Protein AF-A0ABD0Z1N8-F1 (afdb_monomer)

Solvent-accessible surface area (backbone atoms only — not comparable to full-atom values): 10544 Å² total; per-residue (Å²): 118,68,63,53,36,69,74,44,67,44,38,54,52,52,53,38,51,52,53,49,51,52,51,54,48,52,54,48,50,41,50,33,27,75,66,45,52,48,54,56,51,54,49,55,32,59,76,68,66,44,63,63,62,61,48,54,70,55,55,68,54,76,59,77,67,69,64,62,67,44,44,62,58,41,51,52,37,25,72,76,66,34,59,69,54,22,52,54,50,50,52,50,40,55,77,68,38,45,62,39,53,47,45,50,52,49,38,51,52,38,46,54,49,52,43,33,73,78,71,46,78,86,72,89,73,86,77,72,91,65,95,69,93,68,93,72,56,68,69,59,54,44,68,71,35,31,83,54,42,52,54,54,50,52,54,51,51,53,48,48,54,49,35,67,76,52,40,81,90,62,90,51,66,63,62,54,52,39,52,53,61,76,76,64

Sequence (184 aa):
MMSCYTTTIGFYINSMLVVLTVYAFLYGRFYLSLSRVEDAIVQDAGDKGDISVKAVMASQSVVQLGLLMTLPILMETGLERGLINALCNLIIMQVQLAHLFFTFSLGTKVHYYGRTILHGGAKYRATGRGFVVKHEMLAENYIMYSRSHFVKGMELMVMLICYWLYGNATEDAVVYCVMMDQWE

InterPro domains:
  IPR003440 Glycosyl transferase 48 domain [PF02364] (1-163)

Foldseek 3Di:
DVCCLVPHDVVLVVLLVVVVVLVVVLVVLLVCLVVCVLVVVVVVCVVVVPVPVLCVVLVVLQDDDQPVVCVVVLVVCCVVPNNVVSVVVVVVCVVVVVLVVVLLVSLVSNVVVVCCVPPNDDDDDDPDPDPDPDDDDPVVVCVVCVVSPVVVVVVSVVSLVSCVVRPPSDPDVVSSVSNVSVRD

Mean predicted aligned error: 9.77 Å

Structure (mmCIF, N/CA/C/O backbone):
data_AF-A0ABD0Z1N8-F1
#
_entry.id   AF-A0ABD0Z1N8-F1
#
loop_
_atom_site.group_PDB
_atom_site.id
_atom_site.type_symbol
_atom_site.label_atom_id
_atom_site.label_alt_id
_atom_site.label_comp_id
_atom_site.label_asym_id
_atom_site.label_entity_id
_atom_site.label_seq_id
_atom_site.pdbx_PDB_ins_code
_atom_site.Cartn_x
_atom_site.Cartn_y
_atom_site.Cartn_z
_atom_site.occupancy
_atom_site.B_iso_or_equiv
_atom_site.auth_seq_id
_atom_site.auth_comp_id
_atom_site.auth_asym_id
_atom_site.auth_atom_id
_atom_site.pdbx_PDB_model_num
ATOM 1 N N . MET A 1 1 ? 18.847 5.530 24.638 1.00 58.34 1 MET A N 1
ATOM 2 C CA . MET A 1 1 ? 19.082 4.326 23.804 1.00 58.34 1 MET A CA 1
ATOM 3 C C . MET A 1 1 ? 17.870 3.905 22.968 1.00 58.34 1 MET A C 1
ATOM 5 O O . MET A 1 1 ? 18.091 3.458 21.852 1.00 58.34 1 MET A O 1
ATOM 9 N N . MET A 1 2 ? 16.618 4.117 23.409 1.00 68.00 2 MET A N 1
ATOM 10 C CA . MET A 1 2 ? 15.426 3.816 22.585 1.00 68.00 2 MET A CA 1
ATOM 11 C C . MET A 1 2 ? 15.323 4.638 21.287 1.00 68.00 2 MET A C 1
ATOM 13 O O . MET A 1 2 ? 14.821 4.131 20.293 1.00 68.00 2 MET A O 1
ATOM 17 N N . SER A 1 3 ? 15.875 5.859 21.259 1.00 71.56 3 SER A N 1
ATOM 18 C CA . SER A 1 3 ? 15.894 6.712 20.057 1.00 71.56 3 SER A CA 1
ATOM 19 C C . SER A 1 3 ? 16.562 6.040 18.845 1.00 71.56 3 SER A C 1
ATOM 21 O O . SER A 1 3 ? 16.031 6.106 17.737 1.00 71.56 3 SER A O 1
ATOM 23 N N . CYS A 1 4 ? 17.674 5.314 19.034 1.00 73.50 4 CYS A N 1
ATOM 24 C CA . CYS A 1 4 ? 18.329 4.602 17.932 1.00 73.50 4 CYS A CA 1
ATOM 25 C C . CYS A 1 4 ? 17.433 3.490 17.370 1.00 73.50 4 CYS A C 1
ATOM 27 O O . CYS A 1 4 ? 17.391 3.286 16.158 1.00 73.50 4 CYS A O 1
ATOM 29 N N . TYR A 1 5 ? 16.686 2.797 18.232 1.00 78.31 5 TYR A N 1
ATOM 30 C CA . TYR A 1 5 ? 15.741 1.772 17.797 1.00 78.31 5 TYR A CA 1
ATOM 31 C C . TYR A 1 5 ? 14.581 2.386 17.004 1.00 78.31 5 TYR A C 1
ATOM 33 O O . TYR A 1 5 ? 14.287 1.920 15.908 1.00 78.31 5 TYR A O 1
ATOM 41 N N . THR A 1 6 ? 13.984 3.475 17.495 1.00 74.06 6 THR A N 1
ATOM 42 C CA . THR A 1 6 ? 12.817 4.107 16.858 1.00 74.06 6 THR A CA 1
ATOM 43 C C . THR A 1 6 ? 13.142 4.877 15.578 1.00 74.06 6 THR A C 1
ATOM 45 O O . THR A 1 6 ? 12.268 5.014 14.731 1.00 74.06 6 THR A O 1
ATOM 48 N N . THR A 1 7 ? 14.366 5.394 15.415 1.00 76.44 7 THR A N 1
ATOM 49 C CA . THR A 1 7 ? 14.705 6.299 14.293 1.00 76.44 7 THR A CA 1
ATOM 50 C C . THR A 1 7 ? 15.670 5.716 13.262 1.00 76.44 7 THR A C 1
ATOM 52 O O . THR A 1 7 ? 15.805 6.278 12.176 1.00 76.44 7 THR A O 1
ATOM 55 N N . THR A 1 8 ? 16.346 4.600 13.563 1.00 83.44 8 THR A N 1
ATOM 56 C CA . THR A 1 8 ? 17.375 4.032 12.675 1.00 83.44 8 THR A CA 1
ATOM 57 C C . THR A 1 8 ? 17.115 2.552 12.378 1.00 83.44 8 THR A C 1
ATOM 59 O O . THR A 1 8 ? 16.063 2.199 11.858 1.00 83.44 8 THR A O 1
ATOM 62 N N . ILE A 1 9 ? 18.067 1.671 12.683 1.00 83.44 9 ILE A N 1
ATOM 63 C CA . ILE A 1 9 ? 18.108 0.263 12.280 1.00 83.44 9 ILE A CA 1
ATOM 64 C C . ILE A 1 9 ? 16.887 -0.510 12.796 1.00 83.44 9 ILE A C 1
ATOM 66 O O . ILE A 1 9 ? 16.300 -1.288 12.047 1.00 83.44 9 ILE A O 1
ATOM 70 N N . GLY A 1 10 ? 16.477 -0.263 14.045 1.00 84.88 10 GLY A N 1
ATOM 71 C CA . GLY A 1 10 ? 15.338 -0.948 14.662 1.00 84.88 10 GLY A CA 1
ATOM 72 C C . GLY A 1 10 ? 14.037 -0.741 13.889 1.00 84.88 10 GLY A C 1
ATOM 73 O O . GLY A 1 10 ? 13.344 -1.710 13.592 1.00 84.88 10 GLY A O 1
ATOM 74 N N . PHE A 1 11 ? 13.759 0.495 13.474 1.00 84.50 11 PHE A N 1
ATOM 75 C CA . PHE A 1 11 ? 12.590 0.838 12.671 1.00 84.50 11 PHE A CA 1
ATOM 76 C C . PHE A 1 11 ? 12.562 0.087 11.336 1.00 84.50 11 PHE A C 1
ATOM 78 O O . PHE A 1 11 ? 11.527 -0.476 10.978 1.00 84.50 11 PHE A O 1
ATOM 8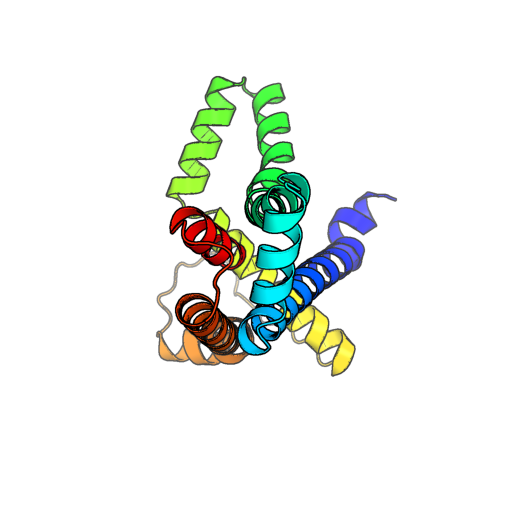5 N N . TYR A 1 12 ? 13.684 0.033 10.609 1.00 87.25 12 TYR A N 1
ATOM 86 C CA . TYR A 1 12 ? 13.742 -0.654 9.313 1.00 87.25 12 TYR A CA 1
ATOM 87 C C . TYR A 1 12 ? 13.598 -2.174 9.448 1.00 87.25 12 TYR A C 1
ATOM 89 O O . TYR A 1 12 ? 12.867 -2.778 8.664 1.00 87.25 12 TYR A O 1
ATOM 97 N N . ILE A 1 13 ? 14.228 -2.785 10.460 1.00 88.25 13 ILE A N 1
ATOM 98 C CA . ILE A 1 13 ? 14.073 -4.220 10.746 1.00 88.25 13 ILE A CA 1
ATOM 99 C C . ILE A 1 13 ? 12.625 -4.529 11.127 1.00 88.25 13 ILE A C 1
ATOM 101 O O . ILE A 1 13 ? 12.026 -5.434 10.552 1.00 88.25 13 ILE A O 1
ATOM 105 N N . ASN A 1 14 ? 12.044 -3.762 12.052 1.00 85.50 14 ASN A N 1
ATOM 106 C CA . ASN A 1 14 ? 10.663 -3.959 12.486 1.00 85.50 14 ASN A CA 1
ATOM 107 C C . ASN A 1 14 ? 9.684 -3.810 11.315 1.00 85.50 14 ASN A C 1
ATOM 109 O O . ASN A 1 14 ? 8.840 -4.671 11.099 1.00 85.50 14 ASN A O 1
ATOM 113 N N . SER A 1 15 ? 9.855 -2.767 10.499 1.00 83.31 15 SER A N 1
ATOM 114 C CA . SER A 1 15 ? 9.040 -2.546 9.299 1.00 83.31 15 SER A CA 1
ATOM 115 C C . SER A 1 15 ? 9.149 -3.710 8.312 1.00 83.31 15 SER A C 1
ATOM 117 O O . SER A 1 15 ? 8.150 -4.140 7.743 1.00 83.31 15 SER A O 1
ATOM 119 N N . MET A 1 16 ? 10.354 -4.256 8.123 1.00 86.12 16 MET A N 1
ATOM 120 C CA . MET A 1 16 ? 10.570 -5.411 7.255 1.00 86.12 16 MET A CA 1
ATOM 121 C C . MET A 1 16 ? 9.902 -6.677 7.802 1.00 86.12 16 MET A C 1
ATOM 123 O O . MET A 1 16 ? 9.261 -7.390 7.034 1.00 86.12 16 MET A O 1
ATOM 127 N N . LEU A 1 17 ? 10.003 -6.942 9.108 1.00 8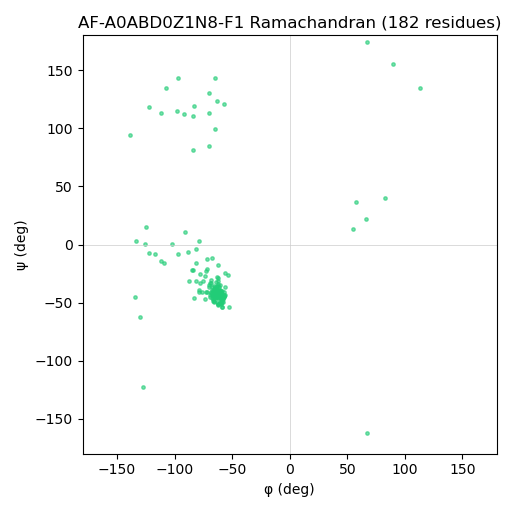5.94 17 LEU A N 1
ATOM 128 C CA . LEU A 1 17 ? 9.339 -8.081 9.753 1.00 85.94 17 LEU A CA 1
ATOM 129 C C . LEU A 1 17 ? 7.817 -7.987 9.655 1.00 85.94 17 LEU A C 1
ATOM 131 O O . LEU A 1 17 ? 7.166 -8.982 9.340 1.00 85.94 17 LEU A O 1
ATOM 135 N N . VAL A 1 18 ? 7.258 -6.796 9.872 1.00 82.56 18 VAL A N 1
ATOM 136 C CA . VAL A 1 18 ? 5.824 -6.540 9.714 1.00 82.56 18 VAL A CA 1
ATOM 137 C C . VAL A 1 18 ? 5.388 -6.859 8.284 1.00 82.56 18 VAL A C 1
ATOM 139 O O . VAL A 1 18 ? 4.521 -7.705 8.091 1.00 82.56 18 VAL A O 1
ATOM 142 N N . VAL A 1 19 ? 6.052 -6.286 7.275 1.00 80.81 19 VAL A N 1
ATOM 143 C CA . VAL A 1 19 ? 5.732 -6.534 5.857 1.00 80.81 19 VAL A CA 1
ATOM 144 C C . VAL A 1 19 ? 5.855 -8.019 5.492 1.00 80.81 19 VAL A C 1
ATOM 146 O O . VAL A 1 19 ? 4.981 -8.555 4.815 1.00 80.81 19 VAL A O 1
ATOM 149 N N . LEU A 1 20 ? 6.901 -8.712 5.956 1.00 84.62 20 LEU A N 1
ATOM 150 C CA . LEU A 1 20 ? 7.067 -10.153 5.725 1.00 84.62 20 LEU A CA 1
ATOM 151 C C . LEU A 1 20 ? 5.959 -10.984 6.380 1.00 84.62 20 LEU A C 1
ATOM 153 O O . LEU A 1 20 ? 5.494 -11.946 5.777 1.00 84.62 20 LEU A O 1
ATOM 157 N N . THR A 1 21 ? 5.524 -10.609 7.583 1.00 82.81 21 THR A N 1
ATOM 158 C CA . THR A 1 21 ? 4.439 -11.298 8.296 1.00 82.81 21 THR A CA 1
ATOM 159 C C . THR A 1 21 ? 3.124 -11.170 7.534 1.00 82.81 21 THR A C 1
ATOM 161 O O . THR A 1 21 ? 2.413 -12.158 7.371 1.00 82.81 21 THR A O 1
ATOM 164 N N . VAL A 1 22 ? 2.831 -9.983 6.996 1.00 78.25 22 VAL A N 1
ATOM 165 C CA . VAL A 1 22 ? 1.636 -9.758 6.171 1.00 78.25 22 VAL A CA 1
ATOM 166 C C . VAL A 1 22 ? 1.709 -10.552 4.868 1.00 78.25 22 VAL A C 1
ATOM 168 O O . VAL A 1 22 ? 0.732 -11.197 4.497 1.00 78.25 22 VAL A O 1
ATOM 171 N N . TYR A 1 23 ? 2.867 -10.569 4.196 1.00 80.00 23 TYR A N 1
ATOM 172 C CA . TYR A 1 23 ? 3.061 -11.403 3.006 1.00 80.00 23 TYR A CA 1
ATOM 173 C C . TYR A 1 23 ? 2.852 -12.887 3.316 1.00 80.00 23 TYR A C 1
ATOM 175 O O . TYR A 1 23 ? 2.089 -13.549 2.620 1.00 80.00 23 TYR A O 1
ATOM 183 N N . ALA A 1 24 ? 3.487 -13.408 4.369 1.00 83.50 24 ALA A N 1
ATOM 184 C CA . ALA A 1 24 ? 3.339 -14.801 4.779 1.00 83.50 24 ALA A CA 1
ATOM 185 C C . ALA A 1 24 ? 1.879 -15.143 5.112 1.00 83.50 24 ALA A C 1
ATOM 187 O O . ALA A 1 24 ? 1.392 -16.205 4.726 1.00 83.50 24 ALA A O 1
ATOM 188 N N . PHE A 1 25 ? 1.169 -14.226 5.772 1.00 78.00 25 PHE A N 1
ATOM 189 C CA . PHE A 1 25 ? -0.251 -14.372 6.068 1.00 78.00 25 PHE A CA 1
ATOM 190 C C . PHE A 1 25 ? -1.101 -14.446 4.794 1.00 78.00 25 PHE A C 1
ATOM 192 O O . PHE A 1 25 ? -1.869 -15.394 4.638 1.00 78.00 25 PHE A O 1
ATOM 199 N N . LEU A 1 26 ? -0.944 -13.503 3.860 1.00 76.62 26 LEU A N 1
ATOM 200 C CA . LEU A 1 26 ? -1.725 -13.484 2.618 1.00 76.62 26 LEU A CA 1
ATOM 201 C C . LEU A 1 26 ? -1.459 -14.705 1.741 1.00 76.62 26 LEU A C 1
ATOM 203 O O . LEU A 1 26 ? -2.400 -15.346 1.280 1.00 76.62 26 LEU A O 1
ATOM 207 N N . TYR A 1 27 ? -0.191 -15.073 1.569 1.00 83.62 27 TYR A N 1
ATOM 208 C CA . TYR A 1 27 ? 0.185 -16.285 0.848 1.00 83.62 27 TYR A CA 1
ATOM 209 C C . TYR A 1 27 ? -0.357 -17.550 1.520 1.00 83.62 27 TYR A C 1
ATOM 211 O O . TYR A 1 27 ? -0.828 -18.459 0.837 1.00 83.62 27 TYR A O 1
ATOM 219 N N . GLY A 1 28 ? -0.338 -17.602 2.855 1.00 81.44 28 GLY A N 1
ATOM 220 C CA . GLY A 1 28 ? -0.943 -18.687 3.622 1.00 81.44 28 GLY A CA 1
ATOM 221 C C . GLY A 1 28 ? -2.453 -18.782 3.401 1.00 81.44 28 GLY A C 1
ATOM 222 O O . GLY A 1 28 ? -2.963 -19.868 3.132 1.00 81.44 28 GLY A O 1
ATOM 223 N N . ARG A 1 29 ? -3.173 -17.653 3.443 1.00 75.31 29 ARG A N 1
ATOM 224 C CA . ARG A 1 29 ? -4.622 -17.593 3.170 1.00 75.31 29 ARG A CA 1
ATOM 225 C C . ARG A 1 29 ? -4.948 -18.014 1.741 1.00 75.31 29 ARG A C 1
ATOM 227 O O . ARG A 1 29 ? -5.830 -18.842 1.540 1.00 75.31 29 ARG A O 1
ATOM 234 N N . PHE A 1 30 ? -4.194 -17.512 0.769 1.00 80.00 30 PHE A N 1
ATOM 235 C CA . PHE A 1 30 ? -4.318 -17.902 -0.632 1.00 80.00 30 PHE A CA 1
ATOM 236 C C . PHE A 1 30 ? -4.124 -19.417 -0.822 1.00 80.00 30 PHE A C 1
ATOM 238 O O . PHE A 1 30 ? -4.921 -20.066 -1.497 1.00 80.00 30 PHE A O 1
ATOM 245 N N . TYR A 1 31 ? -3.120 -20.009 -0.168 1.00 84.75 31 TYR A N 1
ATOM 246 C CA . TYR A 1 31 ? -2.883 -21.454 -0.211 1.00 84.75 31 TYR A CA 1
ATOM 247 C C . TYR A 1 31 ? -4.018 -22.270 0.435 1.00 84.75 31 TYR A C 1
ATOM 249 O O . TYR A 1 31 ? -4.448 -23.286 -0.119 1.00 84.75 31 TYR A O 1
ATOM 257 N N . LEU A 1 32 ? -4.528 -21.838 1.592 1.00 78.81 32 LEU A N 1
ATOM 258 C CA . LEU A 1 32 ? -5.643 -22.507 2.277 1.00 78.81 32 LEU A CA 1
ATOM 259 C C . LEU A 1 32 ? -6.937 -22.475 1.453 1.00 78.81 32 LEU A C 1
ATOM 261 O O . LEU A 1 32 ? -7.633 -23.489 1.387 1.00 78.81 32 LEU A O 1
ATOM 265 N N . SER A 1 33 ? -7.205 -21.351 0.786 1.00 76.19 33 SER A N 1
ATOM 266 C CA . SER A 1 33 ? -8.356 -21.190 -0.106 1.00 76.19 33 SER A CA 1
ATOM 267 C C . SER A 1 33 ? -8.258 -22.117 -1.325 1.00 76.19 33 SER A C 1
ATOM 269 O O . SER A 1 33 ? -9.201 -22.845 -1.627 1.00 76.19 33 SER A O 1
ATOM 271 N N . LEU A 1 34 ? -7.094 -22.199 -1.982 1.00 81.69 34 LEU A N 1
ATOM 272 C CA . LEU A 1 34 ? -6.914 -23.089 -3.138 1.00 81.69 34 LEU A CA 1
ATOM 273 C C . LEU A 1 34 ? -6.942 -24.581 -2.781 1.00 81.69 34 LEU A C 1
ATOM 275 O O . LEU A 1 34 ? -7.386 -25.402 -3.582 1.00 81.69 34 LEU A O 1
ATOM 279 N N . SER A 1 35 ? -6.456 -24.947 -1.596 1.00 82.56 35 SER A N 1
ATOM 280 C CA . SER A 1 35 ? -6.403 -26.345 -1.149 1.00 82.56 35 SER A CA 1
ATOM 281 C C . SER A 1 35 ? -7.729 -26.866 -0.581 1.00 82.56 35 SER A C 1
ATOM 283 O O . SER A 1 35 ? -7.803 -28.048 -0.247 1.00 82.56 35 SER A O 1
ATOM 285 N N . ARG A 1 36 ? -8.769 -26.018 -0.465 1.00 75.19 36 ARG A N 1
ATOM 286 C CA . ARG A 1 36 ? -10.066 -26.320 0.184 1.00 75.19 36 ARG A CA 1
ATOM 287 C C . ARG A 1 36 ? -9.955 -26.817 1.630 1.00 75.19 36 ARG A C 1
ATOM 289 O O . ARG A 1 36 ? -10.926 -27.296 2.210 1.00 75.19 36 ARG A O 1
ATOM 296 N N . VAL A 1 37 ? -8.780 -26.681 2.242 1.00 74.31 37 VAL A N 1
ATOM 297 C CA . VAL A 1 37 ? -8.578 -26.965 3.668 1.00 74.31 37 VAL A CA 1
ATOM 298 C C . VAL A 1 37 ? -9.411 -25.995 4.503 1.00 74.31 37 VAL A C 1
ATOM 300 O O . VAL A 1 37 ? -9.932 -26.370 5.548 1.00 74.31 37 VAL A O 1
ATOM 303 N N . GLU A 1 38 ? -9.591 -24.770 4.009 1.00 70.50 38 GLU A N 1
ATOM 304 C CA . GLU A 1 38 ? -10.500 -23.787 4.591 1.00 70.50 38 GLU A CA 1
ATOM 305 C C . GLU A 1 38 ? -11.942 -24.312 4.697 1.00 70.50 38 GLU A C 1
ATOM 307 O O . GLU A 1 38 ? -12.546 -24.191 5.759 1.00 70.50 38 GLU A O 1
ATOM 312 N N . ASP A 1 39 ? -12.453 -24.983 3.663 1.00 69.06 39 ASP A N 1
ATOM 313 C CA . ASP A 1 39 ? -13.811 -25.546 3.646 1.00 69.06 39 ASP A CA 1
ATOM 314 C C . ASP A 1 39 ? -13.978 -26.632 4.709 1.00 69.06 39 ASP A C 1
ATOM 316 O O . ASP A 1 39 ? -14.965 -26.650 5.443 1.00 69.06 39 ASP A O 1
ATOM 320 N N . ALA A 1 40 ? -12.979 -27.511 4.829 1.00 70.56 40 ALA A N 1
ATOM 321 C CA . ALA A 1 40 ? -12.973 -28.575 5.825 1.00 70.56 40 ALA A CA 1
ATOM 322 C C . ALA A 1 40 ? -12.921 -28.018 7.259 1.00 70.56 40 ALA A C 1
ATOM 324 O O . ALA A 1 40 ? -13.603 -28.533 8.142 1.00 70.56 40 ALA A O 1
ATOM 325 N N . ILE A 1 41 ? -12.148 -26.949 7.488 1.00 70.75 41 ILE A N 1
ATOM 326 C CA . ILE A 1 41 ? -12.072 -26.270 8.790 1.00 70.75 41 ILE A CA 1
ATOM 327 C C . ILE A 1 41 ? -13.401 -25.586 9.122 1.00 70.75 41 ILE A C 1
ATOM 329 O O . ILE A 1 41 ? -13.869 -25.683 10.253 1.00 70.75 41 ILE A O 1
ATOM 333 N N . VAL A 1 42 ? -14.021 -24.903 8.155 1.00 67.94 42 VAL A N 1
ATOM 334 C CA . VAL A 1 42 ? -15.309 -24.224 8.356 1.00 67.94 42 VAL A CA 1
ATOM 335 C C . VAL A 1 42 ? -16.426 -25.233 8.624 1.00 67.94 42 VAL A C 1
ATOM 337 O O . VAL A 1 42 ? -17.253 -24.991 9.502 1.00 67.94 42 VAL A O 1
ATOM 340 N N . GLN A 1 43 ? -16.434 -26.369 7.923 1.00 69.62 43 GLN A N 1
ATOM 341 C CA . GLN A 1 43 ? -17.411 -27.434 8.137 1.00 69.62 43 GLN A CA 1
ATOM 342 C C . GLN A 1 43 ? -17.250 -28.081 9.521 1.00 69.62 43 GLN A C 1
ATOM 344 O O . GLN A 1 43 ? -18.214 -28.130 10.279 1.00 69.62 43 GLN A O 1
ATOM 349 N N . ASP A 1 44 ? -16.029 -28.478 9.900 1.00 69.94 44 ASP A N 1
ATOM 350 C CA . ASP A 1 44 ? -15.746 -29.067 11.219 1.00 69.94 44 ASP A CA 1
ATOM 351 C C . ASP A 1 44 ? -16.025 -28.080 12.373 1.00 69.94 44 ASP A C 1
ATOM 353 O O . ASP A 1 44 ? -16.539 -28.470 13.422 1.00 69.94 44 ASP A O 1
ATOM 357 N N . ALA A 1 45 ? -15.755 -26.784 12.177 1.00 66.56 45 ALA A N 1
ATOM 358 C CA . ALA A 1 45 ? -16.093 -25.741 13.149 1.00 66.56 45 ALA A CA 1
ATOM 359 C C . ALA A 1 45 ? -17.610 -25.498 13.251 1.00 66.56 45 ALA A C 1
ATOM 361 O O . ALA A 1 45 ? -18.118 -25.249 14.346 1.00 66.56 45 ALA A O 1
ATOM 362 N N . GLY A 1 46 ? -18.336 -25.590 12.131 1.00 63.00 46 GLY A N 1
ATOM 363 C CA . GLY A 1 46 ? -19.798 -25.528 12.093 1.00 63.00 46 GLY A CA 1
ATOM 364 C C . GLY A 1 46 ? -20.445 -26.700 12.829 1.00 63.00 46 GLY A C 1
ATOM 365 O O . GLY A 1 46 ? -21.356 -26.489 13.629 1.00 63.00 46 GLY A O 1
ATOM 366 N N . ASP A 1 47 ? -19.906 -27.905 12.643 1.00 61.41 47 ASP A N 1
ATOM 367 C CA . ASP A 1 47 ? -20.375 -29.129 13.299 1.00 61.41 47 ASP A CA 1
ATOM 368 C C . ASP A 1 47 ? -20.098 -29.126 14.815 1.00 61.41 47 ASP A C 1
ATOM 370 O O . ASP A 1 47 ? -20.876 -29.674 15.598 1.00 61.41 47 ASP A O 1
ATOM 374 N N . LYS A 1 48 ? -19.018 -28.464 15.251 1.00 65.31 48 LYS A N 1
ATOM 375 C CA . LYS A 1 48 ? -18.661 -28.290 16.673 1.00 65.31 48 LYS A CA 1
ATOM 376 C C . LYS A 1 48 ? -19.293 -27.058 17.330 1.00 65.31 48 LYS A C 1
ATOM 378 O O . LYS A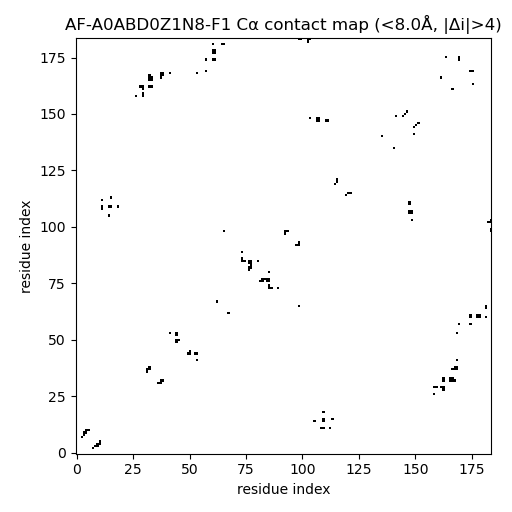 1 48 ? -19.170 -26.895 18.542 1.00 65.31 48 LYS A O 1
ATOM 383 N N . GLY A 1 49 ? -19.977 -26.202 16.565 1.00 59.69 49 GLY A N 1
ATOM 384 C CA . GLY A 1 49 ? -20.562 -24.952 17.063 1.00 59.69 49 GLY A CA 1
ATOM 385 C C . GLY A 1 49 ? -19.524 -23.917 17.519 1.00 59.69 49 GLY A C 1
ATOM 386 O O . GLY A 1 49 ? -19.843 -23.032 18.315 1.00 59.69 49 GLY A O 1
ATOM 387 N N . ASP A 1 50 ? -18.282 -24.014 17.040 1.00 60.41 50 ASP A N 1
ATOM 388 C CA . ASP A 1 50 ? -17.162 -23.197 17.503 1.00 60.41 50 ASP A CA 1
ATOM 389 C C . ASP A 1 50 ? -17.132 -21.839 16.776 1.00 60.41 50 ASP A C 1
ATOM 391 O O . ASP A 1 50 ? -16.393 -21.596 15.818 1.00 60.41 50 ASP A O 1
ATOM 395 N N . ILE A 1 51 ? -17.957 -20.906 17.265 1.00 60.53 51 ILE A N 1
ATOM 396 C CA . ILE A 1 51 ? -18.027 -19.499 16.812 1.00 60.53 51 ILE A CA 1
ATOM 397 C C . ILE A 1 51 ? -16.648 -18.811 16.931 1.00 60.53 51 ILE A C 1
ATOM 399 O O . ILE A 1 51 ? -16.340 -17.859 16.209 1.00 60.53 51 ILE A O 1
ATOM 403 N N . SER A 1 52 ? -15.796 -19.326 17.821 1.00 60.62 52 SER A N 1
ATOM 404 C CA . SER A 1 52 ? -14.441 -18.855 18.105 1.00 60.62 52 SER A CA 1
ATOM 405 C C . SER A 1 52 ? -13.518 -18.911 16.881 1.00 60.62 52 SER A C 1
ATOM 407 O O . SER A 1 52 ? -12.818 -17.939 16.603 1.00 60.62 52 SER A O 1
ATOM 409 N N . VAL A 1 53 ? -13.559 -19.991 16.096 1.00 59.75 53 VAL A N 1
ATOM 410 C CA . VAL A 1 53 ? -12.676 -20.182 14.934 1.00 59.75 53 VAL A CA 1
ATOM 411 C C . VAL A 1 53 ? -13.038 -19.197 13.824 1.00 59.75 53 VAL A C 1
ATOM 413 O O . VAL A 1 53 ? -12.163 -18.502 13.308 1.00 59.75 53 VAL A O 1
ATOM 416 N N . LYS A 1 54 ? -14.335 -19.043 13.526 1.00 58.25 54 LYS A N 1
ATOM 417 C CA . LYS A 1 54 ? -14.823 -18.064 12.540 1.00 58.25 54 LYS A CA 1
ATOM 418 C C . LYS A 1 54 ? -14.500 -16.623 12.963 1.00 58.25 54 LYS A C 1
ATOM 420 O O . LYS A 1 54 ? -14.077 -15.817 12.136 1.00 58.25 54 LYS A O 1
ATOM 425 N N . ALA A 1 55 ? -14.635 -16.310 14.255 1.00 57.25 55 ALA A N 1
ATOM 426 C CA . ALA A 1 55 ? -14.311 -14.993 14.802 1.00 57.25 55 ALA A CA 1
ATOM 427 C C . ALA A 1 55 ? -12.806 -14.678 14.744 1.00 57.25 55 ALA A C 1
ATOM 429 O O . ALA A 1 55 ? -12.429 -13.566 14.376 1.00 57.25 55 ALA A O 1
ATOM 430 N N . VAL A 1 56 ? -11.939 -15.651 15.042 1.00 60.38 56 VAL A N 1
ATOM 431 C CA . VAL A 1 56 ? -10.481 -15.485 14.944 1.00 60.38 56 VAL A CA 1
ATOM 432 C C . VAL A 1 56 ? -10.068 -15.222 13.494 1.00 60.38 56 VAL A C 1
ATOM 434 O O . VAL A 1 56 ? -9.325 -14.271 13.254 1.00 60.38 56 VAL A O 1
ATOM 437 N N . MET A 1 57 ? -10.622 -15.961 12.524 1.00 59.78 57 MET A N 1
ATOM 438 C CA . MET A 1 57 ? -10.326 -15.744 11.099 1.00 59.78 57 MET A CA 1
ATOM 439 C C . MET A 1 57 ? -10.755 -14.357 10.592 1.00 59.78 57 MET A C 1
ATOM 441 O O . MET A 1 57 ? -10.042 -13.756 9.790 1.00 59.78 57 MET A O 1
ATOM 445 N N . ALA A 1 58 ? -11.877 -13.815 11.081 1.00 54.91 58 ALA A N 1
ATOM 446 C CA . ALA A 1 58 ? -12.344 -12.475 10.714 1.00 54.91 58 ALA A CA 1
ATOM 447 C C . ALA A 1 58 ? -11.556 -11.348 11.418 1.00 54.91 58 ALA A C 1
ATOM 449 O O . ALA A 1 58 ? -11.205 -10.341 10.797 1.00 54.91 58 ALA A O 1
ATOM 450 N N . SER A 1 59 ? -11.237 -11.528 12.706 1.00 50.81 59 SER A N 1
ATOM 451 C CA . SER A 1 59 ? -10.634 -10.505 13.577 1.00 50.81 59 SER A CA 1
ATOM 452 C C . SER A 1 59 ? -9.238 -10.042 13.150 1.00 50.81 59 SER A C 1
ATOM 454 O O . SER A 1 59 ? -8.863 -8.896 13.400 1.00 50.81 59 SER A O 1
ATOM 456 N N . GLN A 1 60 ? -8.481 -10.903 12.466 1.00 54.59 60 GLN A N 1
ATOM 457 C CA . GLN A 1 60 ? -7.090 -10.634 12.100 1.00 54.59 60 GLN A CA 1
ATOM 458 C C . GLN A 1 60 ? -6.955 -9.582 10.984 1.00 54.59 60 GLN A C 1
ATOM 460 O O . GLN A 1 60 ? -5.921 -8.927 10.884 1.00 54.59 60 GLN A O 1
ATOM 465 N N . SER A 1 61 ? -8.005 -9.381 10.179 1.00 53.91 61 SER A N 1
ATOM 466 C CA . SER A 1 61 ? -8.013 -8.411 9.074 1.00 53.91 61 SER A CA 1
ATOM 467 C C . SER A 1 61 ? -8.300 -6.972 9.520 1.00 53.91 61 SER A C 1
ATOM 469 O O . SER A 1 61 ? -7.764 -6.034 8.944 1.00 53.91 61 SER A O 1
ATOM 471 N N . VAL A 1 62 ? -9.102 -6.780 10.573 1.00 46.84 62 VAL A N 1
ATOM 472 C CA . VAL A 1 62 ? -9.685 -5.465 10.906 1.00 46.84 62 VAL A CA 1
ATOM 473 C C . VAL A 1 62 ? -8.753 -4.570 11.728 1.00 46.84 62 VAL A C 1
ATOM 475 O O . VAL A 1 62 ? -8.919 -3.352 11.729 1.00 46.84 62 VAL A O 1
ATOM 478 N N . VAL A 1 63 ? -7.765 -5.125 12.439 1.00 46.88 63 VAL A N 1
ATOM 479 C CA . VAL A 1 63 ? -7.180 -4.395 13.579 1.00 46.88 63 VAL A CA 1
ATOM 480 C C . VAL A 1 63 ? -5.756 -3.860 13.385 1.00 46.88 63 VAL A C 1
ATOM 482 O O . VAL A 1 63 ? -5.373 -2.988 14.161 1.00 46.88 63 VAL A O 1
ATOM 485 N N . GLN A 1 64 ? -4.937 -4.280 12.408 1.00 52.53 64 GLN A N 1
ATOM 486 C CA . GLN A 1 64 ? -3.500 -4.314 12.743 1.00 52.53 64 GLN A CA 1
ATOM 487 C C . GLN A 1 64 ? -2.407 -3.605 11.944 1.00 52.53 64 GLN A C 1
ATOM 489 O O . GLN A 1 64 ? -1.255 -3.824 12.307 1.00 52.53 64 GLN A O 1
ATOM 494 N N . LEU A 1 65 ? -2.665 -2.654 11.033 1.00 54.94 65 LEU A N 1
ATOM 495 C CA . LEU A 1 65 ? -1.550 -1.828 10.505 1.00 54.94 65 LEU A CA 1
ATOM 496 C C . LEU A 1 65 ? -1.794 -0.315 10.434 1.00 54.94 65 LEU A C 1
ATOM 498 O O . LEU A 1 65 ? -0.942 0.440 10.900 1.00 5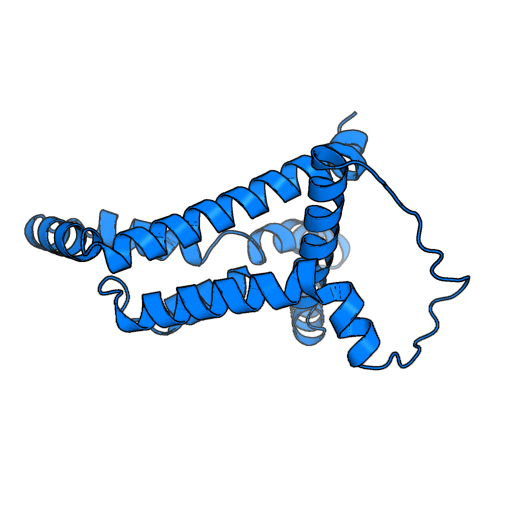4.94 65 LEU A O 1
ATOM 502 N N . GLY A 1 66 ? -2.945 0.153 9.946 1.00 55.28 66 GLY A N 1
ATOM 503 C CA . GLY A 1 66 ? -3.204 1.597 9.802 1.00 55.28 66 GLY A CA 1
ATOM 504 C C . GLY A 1 66 ? -3.698 2.296 11.077 1.00 55.28 66 GLY A C 1
ATOM 505 O O . GLY A 1 66 ? -3.205 3.362 11.458 1.00 55.28 66 GLY A O 1
ATOM 506 N N . LEU A 1 67 ? -4.670 1.696 11.774 1.00 59.47 67 LEU A N 1
ATOM 507 C CA . LEU A 1 67 ? -5.340 2.323 12.925 1.00 59.47 67 LEU A CA 1
ATOM 508 C C . LEU A 1 67 ? -4.464 2.359 14.183 1.00 59.47 67 LEU A C 1
ATOM 510 O O . LEU A 1 67 ? -4.325 3.416 14.800 1.00 59.47 67 LEU A O 1
ATOM 514 N N . LEU A 1 68 ? -3.814 1.244 14.536 1.00 64.88 68 LEU A N 1
ATOM 515 C CA . LEU A 1 68 ? -2.929 1.183 15.709 1.00 64.88 68 LEU A CA 1
ATOM 516 C C . LEU A 1 68 ? -1.731 2.135 15.591 1.00 64.88 68 LEU A C 1
ATOM 518 O O . LEU A 1 68 ? -1.323 2.716 16.591 1.00 64.88 68 LEU A O 1
ATOM 522 N N . MET A 1 69 ? -1.206 2.350 14.380 1.00 67.38 69 MET A N 1
ATOM 523 C CA . MET A 1 69 ? -0.125 3.316 14.133 1.00 67.38 69 MET A CA 1
ATOM 524 C C . MET A 1 69 ? -0.589 4.775 14.232 1.00 67.38 69 MET A C 1
ATOM 526 O O . MET A 1 69 ? 0.226 5.663 14.470 1.00 67.38 69 MET A O 1
ATOM 530 N N . THR A 1 70 ? -1.892 5.033 14.082 1.00 74.44 70 THR A N 1
ATOM 531 C CA . THR A 1 70 ? -2.472 6.380 14.203 1.00 74.44 70 THR A CA 1
ATOM 532 C C . THR A 1 70 ? -2.779 6.736 15.663 1.00 74.44 70 THR A C 1
ATOM 534 O O . THR A 1 70 ? -2.826 7.916 16.013 1.00 74.44 70 THR A O 1
ATOM 537 N N . LEU A 1 71 ? -2.930 5.740 16.548 1.00 79.25 71 LEU A N 1
ATOM 538 C CA . LEU A 1 71 ? -3.229 5.965 17.967 1.00 79.25 71 LEU A CA 1
ATOM 539 C C . LEU A 1 71 ? -2.205 6.850 18.693 1.00 79.25 71 LEU A C 1
ATOM 541 O O . LEU A 1 71 ? -2.649 7.757 19.392 1.00 79.25 71 LEU A O 1
ATOM 545 N N . PRO A 1 72 ? -0.876 6.669 18.541 1.00 81.75 72 PRO A N 1
ATOM 546 C CA . PRO A 1 72 ? 0.095 7.544 19.195 1.00 81.75 72 PRO A CA 1
ATOM 547 C C . PRO A 1 72 ? -0.094 9.017 18.819 1.00 81.75 72 PRO A C 1
ATOM 549 O O . PRO A 1 72 ? -0.115 9.871 19.698 1.00 81.75 72 PRO A O 1
ATOM 552 N N . ILE A 1 73 ? -0.328 9.301 17.534 1.00 83.81 73 ILE A N 1
ATOM 553 C CA . ILE A 1 73 ? -0.554 10.661 17.023 1.00 83.81 73 ILE A CA 1
ATOM 554 C C . ILE A 1 73 ? -1.869 11.232 17.567 1.00 83.81 73 ILE A C 1
ATOM 556 O O . ILE A 1 73 ? -1.934 12.404 17.945 1.00 83.81 73 ILE A O 1
ATOM 560 N N . LEU A 1 74 ? -2.916 10.404 17.640 1.00 86.00 74 LEU A N 1
ATOM 561 C CA . LEU A 1 74 ? -4.202 10.790 18.218 1.00 86.00 74 LEU A CA 1
ATOM 562 C C . LEU A 1 74 ? -4.071 11.104 19.715 1.00 86.00 74 LEU A C 1
ATOM 564 O O . LEU A 1 74 ? -4.645 12.086 20.180 1.00 86.00 74 LEU A O 1
ATOM 568 N N . MET A 1 75 ? -3.310 10.301 20.463 1.00 88.69 75 MET A N 1
ATOM 569 C CA . MET A 1 75 ? -3.064 10.512 21.891 1.00 88.69 75 MET A CA 1
ATOM 570 C C . MET A 1 75 ? -2.235 11.771 22.144 1.00 88.69 75 MET A C 1
ATOM 572 O O . MET A 1 75 ? -2.612 12.576 22.991 1.00 88.69 75 MET A O 1
ATOM 576 N N . GLU A 1 76 ? -1.151 11.969 21.392 1.00 89.06 76 GLU A N 1
ATOM 577 C CA . GLU A 1 76 ? -0.298 13.161 21.470 1.00 89.06 76 GLU A CA 1
ATOM 578 C C . GLU A 1 76 ? -1.110 14.427 21.178 1.00 89.06 76 GLU A C 1
ATOM 580 O O . GLU A 1 76 ? -1.206 15.325 22.013 1.00 89.06 76 GLU A O 1
ATOM 585 N N . THR A 1 77 ? -1.813 14.453 20.044 1.00 87.81 77 THR A N 1
ATOM 586 C CA . THR A 1 77 ? -2.638 15.604 19.651 1.00 87.81 77 THR A CA 1
ATOM 587 C C . THR A 1 77 ? -3.813 15.815 20.608 1.00 87.81 77 THR A C 1
ATOM 589 O O . THR A 1 77 ? -4.190 16.953 20.890 1.00 87.81 77 THR A O 1
ATOM 592 N N . GLY A 1 78 ? -4.399 14.731 21.124 1.00 92.25 78 GLY A N 1
ATOM 593 C CA . GLY A 1 78 ? -5.493 14.777 22.090 1.00 92.25 78 GLY A CA 1
ATOM 594 C C . GLY A 1 78 ? -5.064 15.384 23.420 1.00 92.25 78 GLY A C 1
ATOM 595 O O . GLY A 1 78 ? -5.816 16.174 23.992 1.00 92.25 78 GLY A O 1
ATOM 596 N N . LEU A 1 79 ? -3.850 15.067 23.874 1.00 93.44 79 LEU A N 1
ATOM 597 C CA . LEU A 1 79 ? -3.270 15.618 25.094 1.00 93.44 79 LEU A CA 1
ATOM 598 C C . LEU A 1 79 ? -2.851 17.084 24.918 1.00 93.44 79 LEU A C 1
ATOM 600 O O . LEU A 1 79 ? -3.089 17.894 25.809 1.00 93.44 79 LEU A O 1
ATOM 604 N N . GLU A 1 80 ? -2.260 17.439 23.775 1.00 94.00 80 GLU A N 1
ATOM 605 C CA . GLU A 1 80 ? -1.747 18.792 23.527 1.00 94.00 80 GLU A CA 1
ATOM 606 C C . GLU A 1 80 ? -2.831 19.810 23.159 1.00 94.00 80 GLU A C 1
ATOM 608 O O . GLU A 1 80 ? -2.762 20.974 23.552 1.00 94.00 80 GLU A O 1
ATOM 613 N N . ARG A 1 81 ? -3.803 19.402 22.337 1.00 90.38 81 ARG A N 1
ATOM 614 C CA . ARG A 1 81 ? -4.738 20.317 21.657 1.00 90.38 81 ARG A CA 1
ATOM 615 C C . ARG A 1 81 ? -6.204 19.976 21.910 1.00 90.38 81 ARG A C 1
ATOM 617 O O . ARG A 1 81 ? -7.076 20.681 21.405 1.00 90.38 81 ARG A O 1
ATOM 624 N N . GLY A 1 82 ? -6.487 18.935 22.694 1.00 92.69 82 GLY A N 1
ATOM 625 C CA . GLY A 1 82 ? -7.834 18.477 23.029 1.00 92.69 82 GLY A CA 1
ATOM 626 C C . GLY A 1 82 ? -8.404 17.447 22.047 1.00 92.69 82 GLY A C 1
ATOM 627 O O . GLY A 1 82 ? -8.042 17.391 20.871 1.00 92.69 82 GLY A O 1
ATOM 628 N N . LEU A 1 83 ? -9.348 16.634 22.536 1.00 90.12 83 LEU A N 1
ATOM 629 C CA . LEU A 1 83 ? -9.877 15.465 21.820 1.00 90.12 83 LEU A CA 1
ATOM 630 C C . LEU A 1 83 ? -10.582 15.815 20.499 1.00 90.12 83 LEU A C 1
ATOM 632 O O . LEU A 1 83 ? -10.385 15.130 19.501 1.00 90.12 83 LEU A O 1
ATOM 636 N N . ILE A 1 84 ? -11.371 16.895 20.470 1.00 92.38 84 ILE A N 1
ATOM 637 C CA . ILE A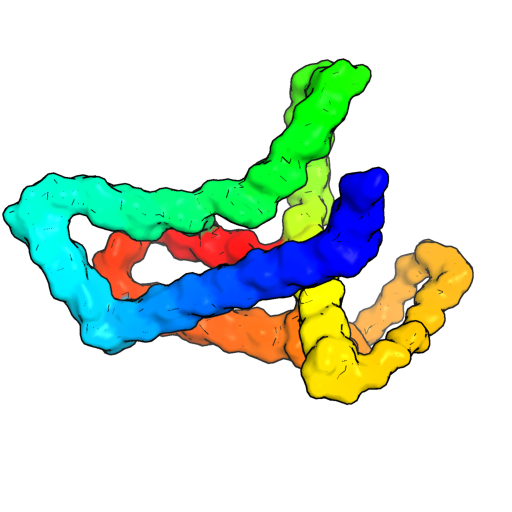 1 84 ? -12.094 17.320 19.257 1.00 92.38 84 ILE A CA 1
ATOM 638 C C . ILE A 1 84 ? -11.103 17.697 18.152 1.00 92.38 84 ILE A C 1
ATOM 640 O O . ILE A 1 84 ? -11.245 17.255 17.016 1.00 92.38 84 ILE A O 1
ATOM 644 N N . ASN A 1 85 ? -10.060 18.455 18.494 1.00 90.06 85 ASN A N 1
ATOM 645 C CA . ASN A 1 85 ? -9.030 18.848 17.536 1.00 90.06 85 ASN A CA 1
ATOM 646 C C . ASN A 1 85 ? -8.240 17.636 17.028 1.00 90.06 85 ASN A C 1
ATOM 648 O O . ASN A 1 85 ? -7.907 17.576 15.847 1.00 90.06 85 ASN A O 1
ATOM 652 N N . ALA A 1 86 ? -7.989 16.648 17.889 1.00 90.88 86 ALA A N 1
ATOM 653 C CA . ALA A 1 86 ? -7.352 15.398 17.493 1.00 90.88 86 ALA A CA 1
ATOM 654 C C . ALA A 1 86 ? -8.214 14.591 16.504 1.00 90.88 86 ALA A C 1
ATOM 656 O O . ALA A 1 86 ? -7.696 14.115 15.495 1.00 90.88 86 ALA A O 1
ATOM 657 N N . LEU A 1 87 ? -9.531 14.503 16.733 1.00 89.75 87 LEU A N 1
ATOM 658 C CA . LEU A 1 87 ? -10.466 13.844 15.812 1.00 89.75 87 LEU A CA 1
ATOM 659 C C . LEU A 1 87 ? -10.588 14.586 14.474 1.00 89.75 87 LEU A C 1
ATOM 661 O O . LEU A 1 87 ? -10.541 13.953 13.421 1.00 89.75 87 LEU A O 1
ATOM 665 N N . CYS A 1 88 ? -10.679 15.918 14.492 1.00 91.62 88 CYS A N 1
ATOM 666 C CA . CYS A 1 88 ? -10.680 16.725 13.269 1.00 91.62 88 CYS A CA 1
ATOM 667 C C . CYS A 1 88 ? -9.392 16.523 12.459 1.00 91.62 88 CYS A C 1
ATOM 669 O O . CYS A 1 88 ? -9.456 16.322 11.247 1.00 91.62 88 CYS A O 1
ATOM 671 N N . ASN A 1 89 ? -8.229 16.517 13.119 1.00 88.75 89 ASN A N 1
ATOM 672 C CA . ASN A 1 89 ? -6.952 16.252 12.458 1.00 88.75 89 ASN A CA 1
ATOM 673 C C . ASN A 1 89 ? -6.895 14.841 11.868 1.00 88.75 89 ASN A C 1
ATOM 675 O O . ASN A 1 89 ? -6.431 14.691 10.743 1.00 88.75 89 ASN A O 1
ATOM 679 N N . LEU A 1 90 ? -7.416 13.829 12.569 1.00 86.75 90 LEU A N 1
ATOM 680 C CA . LEU A 1 90 ? -7.496 12.469 12.037 1.00 86.75 90 LEU A CA 1
ATOM 681 C C . LEU A 1 90 ? -8.305 12.442 10.734 1.00 86.75 90 LEU A C 1
ATOM 683 O O . LEU A 1 90 ? -7.830 11.891 9.747 1.00 86.75 90 LEU A O 1
ATOM 687 N N . ILE A 1 91 ? -9.475 13.085 10.693 1.00 88.88 91 ILE A N 1
ATOM 688 C CA . ILE A 1 91 ? -10.304 13.157 9.477 1.00 88.88 91 ILE A CA 1
ATOM 689 C C . ILE A 1 91 ? -9.553 13.861 8.339 1.00 88.88 91 ILE A C 1
ATOM 691 O O . ILE A 1 91 ? -9.551 13.374 7.210 1.00 88.88 91 ILE A O 1
ATOM 695 N N . ILE A 1 92 ? -8.874 14.976 8.625 1.00 90.50 92 ILE A N 1
ATOM 696 C CA . ILE A 1 92 ? -8.081 15.702 7.622 1.00 90.50 92 ILE A CA 1
ATOM 697 C C . ILE A 1 92 ? -6.958 14.814 7.068 1.00 90.50 92 ILE A C 1
ATOM 699 O O . ILE A 1 92 ? -6.761 14.782 5.855 1.00 90.50 92 ILE A O 1
ATOM 703 N N . MET A 1 93 ? -6.263 14.060 7.924 1.00 87.19 93 MET A N 1
ATOM 704 C CA . MET A 1 93 ? -5.223 13.117 7.497 1.00 87.19 93 MET A CA 1
ATOM 705 C C . MET A 1 93 ? -5.789 12.035 6.566 1.00 87.19 93 MET A C 1
ATOM 707 O O . MET A 1 93 ? -5.149 11.714 5.565 1.00 87.19 93 MET A O 1
ATOM 711 N N . GLN A 1 94 ? -7.002 11.531 6.826 1.00 85.56 94 GLN A N 1
ATOM 712 C CA . GLN A 1 94 ? -7.661 10.574 5.925 1.00 85.56 94 GLN A CA 1
ATOM 713 C C . GLN A 1 94 ? -8.001 11.190 4.567 1.00 85.56 94 GLN A C 1
ATOM 715 O O . GLN A 1 94 ? -7.705 10.603 3.531 1.00 85.56 94 GLN A O 1
ATOM 720 N N . VAL A 1 95 ? -8.569 12.400 4.550 1.00 89.50 95 VAL A N 1
ATOM 721 C CA . VAL A 1 95 ? -8.906 13.111 3.301 1.00 89.50 95 VAL A CA 1
ATOM 722 C C . VAL A 1 95 ? -7.654 13.420 2.471 1.00 89.50 95 VAL A C 1
ATOM 724 O O . VAL A 1 95 ? -7.704 13.420 1.245 1.00 89.50 95 VAL A O 1
ATOM 727 N N . GLN A 1 96 ? -6.516 13.642 3.128 1.00 88.75 96 GLN A N 1
ATOM 728 C CA . GLN A 1 96 ? -5.212 13.826 2.484 1.00 88.75 96 GLN A CA 1
ATOM 729 C C . GLN A 1 96 ? -4.557 12.513 2.033 1.00 88.75 96 GLN A C 1
ATOM 731 O O . GLN A 1 96 ? -3.432 12.549 1.533 1.00 88.75 96 GLN A O 1
ATOM 736 N N . LEU A 1 97 ? -5.236 11.372 2.201 1.00 85.19 97 LEU A N 1
ATOM 737 C CA . LEU A 1 97 ? -4.728 10.044 1.862 1.00 85.19 97 LEU A CA 1
ATOM 738 C C . LEU A 1 97 ? -3.410 9.733 2.591 1.00 85.19 97 LEU A C 1
ATOM 740 O O . LEU A 1 97 ? -2.504 9.110 2.036 1.00 85.19 97 LEU A O 1
ATOM 744 N N . ALA A 1 98 ? -3.285 10.189 3.844 1.00 82.19 98 ALA A N 1
ATOM 745 C CA . ALA A 1 98 ? -2.074 10.001 4.637 1.00 82.19 98 ALA A CA 1
ATOM 746 C C . ALA A 1 98 ? -1.748 8.516 4.842 1.00 82.19 98 ALA A C 1
ATOM 748 O O . ALA A 1 98 ? -0.572 8.156 4.840 1.00 82.19 98 ALA A O 1
ATOM 749 N N . HIS A 1 99 ? -2.773 7.667 4.965 1.00 77.38 99 HIS A N 1
ATOM 750 C CA . HIS A 1 99 ? -2.633 6.213 5.056 1.00 77.38 99 HIS A CA 1
ATOM 751 C C . HIS A 1 99 ? -1.995 5.644 3.791 1.00 77.38 99 HIS A C 1
ATOM 753 O O . HIS A 1 99 ? -0.927 5.046 3.893 1.00 77.38 99 HIS A O 1
ATOM 759 N N . LEU A 1 100 ? -2.531 5.988 2.615 1.00 79.50 100 LEU A N 1
ATOM 760 C CA . LEU A 1 100 ? -1.965 5.570 1.328 1.00 79.50 100 LEU A CA 1
ATOM 761 C C . LEU A 1 100 ? -0.513 6.023 1.158 1.00 79.50 100 LEU A C 1
ATOM 763 O O . LEU A 1 100 ? 0.386 5.272 0.776 1.00 79.50 100 LEU A O 1
ATOM 767 N N . PHE A 1 101 ? -0.250 7.291 1.480 1.00 83.31 101 PHE A N 1
ATOM 768 C CA . PHE A 1 101 ? 1.098 7.837 1.406 1.00 83.31 101 PHE A CA 1
ATOM 769 C C . PHE A 1 101 ? 2.056 7.123 2.368 1.00 83.31 101 PHE A C 1
ATOM 771 O O . PHE A 1 101 ? 3.212 6.861 2.018 1.00 83.31 101 PHE A O 1
ATOM 778 N N . PHE A 1 102 ? 1.599 6.809 3.581 1.00 82.81 102 PHE A N 1
ATOM 779 C CA . PHE A 1 102 ? 2.399 6.124 4.585 1.00 82.81 102 PHE A CA 1
ATOM 780 C C . PHE A 1 102 ? 2.719 4.690 4.166 1.00 82.81 102 PHE A C 1
ATOM 782 O O . PHE A 1 102 ? 3.896 4.321 4.200 1.00 82.81 102 PHE A O 1
ATOM 789 N N . THR A 1 103 ? 1.729 3.912 3.725 1.00 79.75 103 THR A N 1
ATOM 790 C CA . THR A 1 103 ? 1.915 2.537 3.243 1.00 79.75 103 THR A CA 1
ATOM 791 C C . THR A 1 103 ? 2.859 2.508 2.044 1.00 79.75 103 THR A C 1
ATOM 793 O O . THR A 1 103 ? 3.855 1.779 2.059 1.00 79.75 103 THR A O 1
ATOM 796 N N . PHE A 1 104 ? 2.651 3.382 1.054 1.00 84.56 104 PHE A N 1
ATOM 797 C CA . PHE A 1 104 ? 3.550 3.522 -0.095 1.00 84.56 104 PHE A CA 1
ATOM 798 C C . PHE A 1 104 ? 4.984 3.889 0.336 1.00 84.56 104 PHE A C 1
ATOM 800 O O . PHE A 1 104 ? 5.975 3.277 -0.077 1.00 84.56 104 PHE A O 1
ATOM 807 N N . SER A 1 105 ? 5.129 4.865 1.237 1.00 85.81 105 SER A N 1
ATOM 808 C CA . SER A 1 105 ? 6.429 5.265 1.788 1.00 85.81 105 SER A CA 1
ATOM 809 C C . SER A 1 105 ? 7.111 4.110 2.529 1.00 85.81 105 SER A C 1
ATOM 811 O O . SER A 1 105 ? 8.305 3.862 2.338 1.00 85.81 105 SER A O 1
ATOM 813 N N . LEU A 1 106 ? 6.365 3.349 3.328 1.00 85.38 106 LEU A N 1
ATOM 814 C CA . LEU A 1 106 ? 6.859 2.168 4.027 1.00 85.38 106 LEU A CA 1
ATOM 815 C C . LEU A 1 106 ? 7.306 1.081 3.038 1.00 85.38 106 LEU A C 1
ATOM 817 O O . LEU A 1 106 ? 8.397 0.527 3.190 1.00 85.38 106 LEU A O 1
ATOM 821 N N . GLY A 1 107 ? 6.527 0.845 1.980 1.00 86.25 107 GLY A N 1
ATOM 822 C CA . GLY A 1 107 ? 6.832 -0.095 0.903 1.00 86.25 107 GLY A CA 1
ATOM 823 C C . GLY A 1 107 ? 8.152 0.222 0.199 1.00 86.25 107 GLY A C 1
ATOM 824 O O . GLY A 1 107 ? 8.996 -0.668 0.030 1.00 86.25 107 GLY A O 1
ATOM 825 N N . THR A 1 108 ? 8.400 1.497 -0.136 1.00 87.75 108 THR A N 1
ATOM 826 C CA . THR A 1 108 ? 9.697 1.920 -0.700 1.00 87.75 108 THR A CA 1
ATOM 827 C C . THR A 1 108 ? 10.855 1.627 0.258 1.00 87.75 108 THR A C 1
ATOM 829 O O . THR A 1 108 ? 11.848 1.015 -0.153 1.00 87.75 108 THR A O 1
ATOM 832 N N . LYS A 1 109 ? 10.724 2.007 1.537 1.00 87.81 109 LYS A N 1
ATOM 833 C CA . LYS A 1 109 ? 11.761 1.818 2.561 1.00 87.81 109 LYS A CA 1
ATOM 834 C C . LYS A 1 109 ? 12.099 0.344 2.728 1.00 87.81 109 LYS A C 1
ATOM 836 O O . LYS A 1 109 ? 13.268 -0.017 2.634 1.00 87.81 109 LYS A O 1
ATOM 841 N N . VAL A 1 110 ? 11.093 -0.509 2.910 1.00 89.12 110 VAL A N 1
ATOM 842 C CA . VAL A 1 110 ? 11.292 -1.949 3.115 1.00 89.12 110 VAL A CA 1
ATOM 843 C C . VAL A 1 110 ? 11.875 -2.615 1.869 1.00 89.12 110 VAL A C 1
ATOM 845 O O . VAL A 1 110 ? 12.808 -3.409 1.989 1.00 89.12 110 VAL A O 1
ATOM 848 N N . HIS A 1 111 ? 11.405 -2.265 0.665 1.00 89.31 111 HIS A N 1
ATOM 849 C CA . HIS A 1 111 ? 11.940 -2.829 -0.578 1.00 89.31 111 HIS A CA 1
ATOM 850 C C . HIS A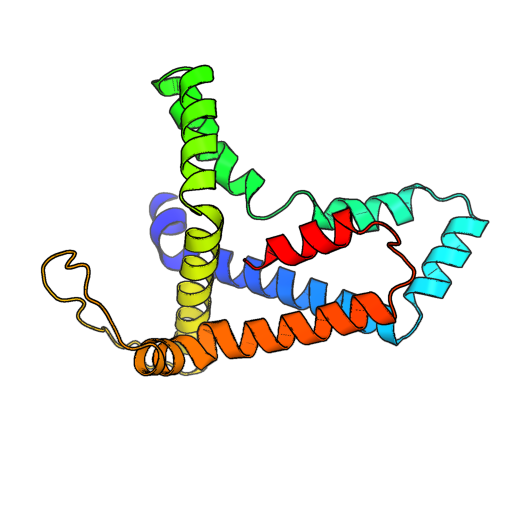 1 111 ? 13.439 -2.544 -0.745 1.00 89.31 111 HIS A C 1
ATOM 852 O O . HIS A 1 111 ? 14.225 -3.461 -0.996 1.00 89.31 111 HIS A O 1
ATOM 858 N N . TYR A 1 112 ? 13.851 -1.282 -0.600 1.00 88.69 112 TYR A N 1
ATOM 859 C CA . TYR A 1 112 ? 15.252 -0.903 -0.785 1.00 88.69 112 TYR A CA 1
ATOM 860 C C . TYR A 1 112 ? 16.137 -1.317 0.392 1.00 88.69 112 TYR A C 1
ATOM 862 O O . TYR A 1 112 ? 17.295 -1.679 0.172 1.00 88.69 112 TYR A O 1
ATOM 870 N N . TYR A 1 113 ? 15.602 -1.347 1.614 1.00 90.00 113 TYR A N 1
ATOM 871 C CA . TYR A 1 113 ? 16.299 -1.894 2.775 1.00 90.00 113 TYR A CA 1
ATOM 872 C C . TYR A 1 113 ? 16.603 -3.387 2.589 1.00 90.00 113 TYR A C 1
ATOM 874 O O . TYR A 1 113 ? 17.766 -3.785 2.635 1.00 90.00 113 TYR A O 1
ATOM 882 N N . GLY A 1 114 ? 15.595 -4.198 2.249 1.00 89.50 114 GLY A N 1
ATOM 883 C CA . GLY A 1 114 ? 15.776 -5.629 1.986 1.00 89.50 114 GLY A CA 1
ATOM 884 C C . GLY A 1 114 ? 16.719 -5.900 0.812 1.00 89.50 114 GLY A C 1
ATOM 885 O O . GLY A 1 114 ? 17.591 -6.764 0.896 1.00 89.50 114 GLY A O 1
ATOM 886 N N . ARG A 1 115 ? 16.627 -5.108 -0.267 1.00 89.62 115 ARG A N 1
ATOM 887 C CA . ARG A 1 115 ? 17.568 -5.201 -1.392 1.00 89.62 115 ARG A CA 1
ATOM 888 C C . ARG A 1 115 ? 19.005 -4.910 -0.963 1.00 89.62 115 ARG A C 1
ATOM 890 O O . ARG A 1 115 ? 19.906 -5.617 -1.402 1.00 89.62 115 ARG A O 1
ATOM 897 N N . THR A 1 116 ? 19.206 -3.911 -0.107 1.00 90.81 116 THR A N 1
ATOM 898 C CA . THR A 1 116 ? 20.533 -3.556 0.413 1.00 90.81 116 THR A CA 1
ATOM 899 C C . THR A 1 116 ? 21.104 -4.674 1.284 1.00 90.81 116 THR A C 1
ATOM 901 O O . THR A 1 116 ? 22.289 -4.961 1.176 1.00 90.81 116 THR A O 1
ATOM 904 N N . ILE A 1 117 ? 20.280 -5.349 2.090 1.00 90.62 117 ILE A N 1
ATOM 905 C CA . ILE A 1 117 ? 20.720 -6.505 2.888 1.00 90.62 117 ILE A CA 1
ATOM 906 C C . ILE A 1 117 ? 21.119 -7.680 1.989 1.00 90.62 117 ILE A C 1
ATOM 908 O O . ILE A 1 117 ? 22.177 -8.268 2.185 1.00 90.62 117 ILE A O 1
ATOM 912 N N . LEU A 1 118 ? 20.279 -8.028 1.010 1.00 90.81 118 LEU A N 1
ATOM 913 C CA . LEU A 1 118 ? 20.463 -9.238 0.201 1.00 90.81 118 LEU A CA 1
ATOM 914 C C . LEU A 1 118 ? 21.524 -9.087 -0.895 1.00 90.81 118 LEU A C 1
ATOM 916 O O . LEU A 1 118 ? 22.254 -10.028 -1.182 1.00 90.81 118 LEU A O 1
ATOM 920 N N . HIS A 1 119 ? 21.579 -7.922 -1.538 1.00 90.31 119 HIS A N 1
ATOM 921 C CA . HIS A 1 119 ? 22.392 -7.696 -2.736 1.00 90.31 119 HIS A CA 1
ATOM 922 C C . HIS A 1 119 ? 23.399 -6.548 -2.575 1.00 90.31 119 HIS A C 1
ATOM 924 O O . HIS A 1 119 ? 24.210 -6.323 -3.471 1.00 90.31 119 HIS A O 1
ATOM 930 N N . GLY A 1 120 ? 23.354 -5.791 -1.473 1.00 89.62 120 GLY A N 1
ATOM 931 C CA . GLY A 1 120 ? 24.152 -4.575 -1.316 1.00 89.62 120 GLY A CA 1
ATOM 932 C C . GLY A 1 120 ? 23.738 -3.446 -2.271 1.00 89.62 120 GLY A C 1
ATOM 933 O O . GLY A 1 120 ? 22.646 -3.439 -2.843 1.00 89.62 120 GLY A O 1
ATOM 934 N N . GLY A 1 121 ? 24.629 -2.464 -2.444 1.00 80.44 121 GLY A N 1
ATOM 935 C CA . GLY A 1 121 ? 24.479 -1.416 -3.463 1.00 80.44 121 GLY A CA 1
ATOM 936 C C . GLY A 1 121 ? 23.585 -0.237 -3.069 1.00 80.44 121 GLY A C 1
ATOM 937 O O . GLY A 1 121 ? 22.822 0.258 -3.902 1.00 80.44 121 GLY A O 1
ATOM 938 N N . ALA A 1 122 ? 23.678 0.232 -1.821 1.00 78.56 122 ALA A N 1
ATOM 939 C CA . ALA A 1 122 ? 23.006 1.458 -1.397 1.00 78.56 122 ALA A CA 1
ATOM 940 C C . ALA A 1 122 ? 23.449 2.640 -2.278 1.00 78.56 122 ALA A C 1
ATOM 942 O O . ALA A 1 122 ? 24.633 2.970 -2.354 1.00 78.56 122 ALA A O 1
ATOM 943 N N . LYS A 1 123 ? 22.489 3.280 -2.953 1.00 78.19 123 LYS A N 1
ATOM 944 C CA . LYS A 1 123 ? 22.737 4.427 -3.829 1.00 78.19 123 LYS A CA 1
ATOM 945 C C . LYS A 1 123 ? 21.923 5.616 -3.347 1.00 78.19 123 LYS A C 1
ATOM 947 O O . LYS A 1 123 ? 20.696 5.573 -3.354 1.00 78.19 123 LYS A O 1
ATOM 952 N N . TYR A 1 124 ? 22.609 6.690 -2.966 1.00 79.00 124 TYR A N 1
ATOM 953 C CA . TYR A 1 124 ? 21.955 7.969 -2.730 1.00 79.00 124 TYR A CA 1
ATOM 954 C C . TYR A 1 124 ? 21.480 8.550 -4.065 1.00 79.00 124 TYR A C 1
ATOM 956 O O . TYR A 1 124 ? 22.242 8.614 -5.034 1.00 79.00 124 TYR A O 1
ATOM 964 N N . ARG A 1 125 ? 20.215 8.970 -4.120 1.00 74.12 125 ARG A N 1
ATOM 965 C CA . ARG A 1 125 ? 19.657 9.703 -5.256 1.00 74.12 125 ARG A CA 1
ATOM 966 C C . ARG A 1 125 ? 19.369 11.121 -4.787 1.00 74.12 125 ARG A C 1
ATOM 968 O O . ARG A 1 125 ? 18.525 11.319 -3.921 1.00 74.12 125 ARG A O 1
ATOM 975 N N . ALA A 1 126 ? 20.102 12.085 -5.335 1.00 73.75 126 ALA A N 1
ATOM 976 C CA . ALA A 1 126 ? 19.928 13.485 -4.979 1.00 73.75 126 ALA A CA 1
ATOM 977 C C . ALA A 1 126 ? 18.520 13.950 -5.378 1.00 73.75 126 ALA A C 1
ATOM 979 O O . ALA A 1 126 ? 18.137 13.847 -6.541 1.00 73.75 126 ALA A O 1
ATOM 980 N N . THR A 1 127 ? 17.763 14.468 -4.414 1.00 66.50 127 THR A N 1
ATOM 981 C CA . THR A 1 127 ? 16.407 15.009 -4.615 1.00 66.50 127 THR A CA 1
ATOM 982 C C . THR A 1 127 ? 16.407 16.510 -4.923 1.00 66.50 127 THR A C 1
ATOM 984 O O . THR A 1 127 ? 15.358 17.139 -4.920 1.00 66.50 127 THR A O 1
ATOM 987 N N . GLY A 1 128 ? 17.579 17.099 -5.189 1.00 67.88 128 GLY A N 1
ATOM 988 C CA . GLY A 1 128 ? 17.735 18.548 -5.321 1.00 67.88 128 GLY A CA 1
ATOM 989 C C . GLY A 1 128 ? 17.499 19.295 -4.001 1.00 67.88 128 GLY A C 1
ATOM 990 O O . GLY A 1 128 ? 17.142 18.710 -2.978 1.00 67.88 128 GLY A O 1
ATOM 991 N N . ARG A 1 129 ? 17.744 20.609 -4.007 1.00 72.38 129 ARG A N 1
ATOM 992 C CA . ARG A 1 129 ? 17.445 21.499 -2.877 1.00 72.38 129 ARG A CA 1
ATOM 993 C C . ARG A 1 129 ? 16.105 22.184 -3.145 1.00 72.38 129 ARG A C 1
ATOM 995 O O . ARG A 1 129 ? 16.013 22.980 -4.072 1.00 72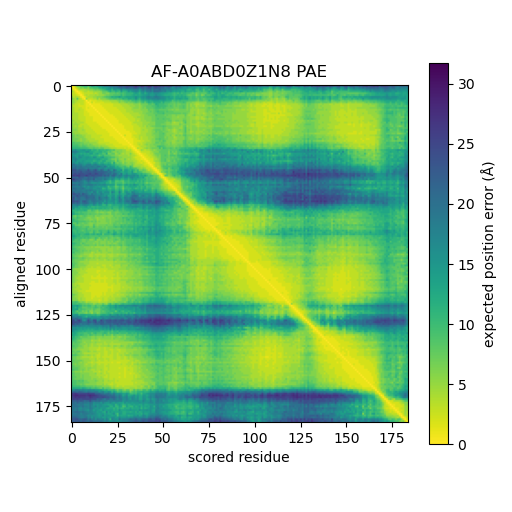.38 129 ARG A O 1
ATOM 1002 N N . GLY A 1 130 ? 15.107 21.889 -2.313 1.00 63.03 130 GLY A N 1
ATOM 1003 C CA . GLY A 1 130 ? 13.753 22.447 -2.386 1.00 63.03 130 GLY A CA 1
ATOM 1004 C C . GLY A 1 130 ? 12.706 21.396 -2.757 1.00 63.03 130 GLY A C 1
ATOM 1005 O O . GLY A 1 130 ? 12.915 20.602 -3.669 1.00 63.03 130 GLY A O 1
ATOM 1006 N N . PHE A 1 131 ? 11.573 21.396 -2.049 1.00 58.03 131 PHE A N 1
ATOM 1007 C CA . PHE A 1 131 ? 10.369 20.676 -2.464 1.00 58.03 131 PHE A CA 1
ATOM 1008 C C . PHE A 1 131 ? 9.785 21.391 -3.683 1.00 58.03 131 PHE A C 1
ATOM 1010 O O . PHE A 1 131 ? 8.936 22.270 -3.558 1.00 58.03 131 PHE A O 1
ATOM 1017 N N . VAL A 1 132 ? 10.293 21.063 -4.866 1.00 63.31 132 VAL A N 1
ATOM 1018 C CA . VAL A 1 132 ? 9.691 21.516 -6.116 1.00 63.31 132 VAL A CA 1
ATOM 1019 C C . VAL A 1 132 ? 8.704 20.441 -6.536 1.00 63.31 132 VAL A C 1
ATOM 1021 O O . VAL A 1 132 ? 9.102 19.326 -6.869 1.00 63.31 132 VAL A O 1
ATOM 1024 N N . VAL A 1 133 ? 7.412 20.767 -6.497 1.00 70.06 133 VAL A N 1
ATOM 1025 C CA . VAL A 1 133 ? 6.380 19.934 -7.118 1.00 70.06 133 VAL A CA 1
ATOM 1026 C C . VAL A 1 133 ? 6.650 19.963 -8.617 1.00 70.06 133 VAL A C 1
ATOM 1028 O O . VAL A 1 133 ? 6.364 20.947 -9.296 1.00 70.06 133 VAL A O 1
ATOM 1031 N N . LYS A 1 134 ? 7.291 18.909 -9.116 1.00 77.06 134 LYS A N 1
ATOM 1032 C CA . LYS A 1 134 ? 7.595 18.738 -10.531 1.00 77.06 134 LYS A CA 1
ATOM 1033 C C . LYS A 1 134 ? 6.686 17.655 -11.091 1.00 77.06 134 LYS A C 1
ATOM 1035 O O . LYS A 1 134 ? 6.524 16.596 -10.489 1.00 77.06 134 LYS A O 1
ATOM 1040 N N . HIS A 1 135 ? 6.114 17.921 -12.258 1.00 79.50 135 HIS A N 1
ATOM 1041 C CA . HIS A 1 135 ? 5.471 16.876 -13.037 1.00 79.50 135 HIS A CA 1
ATOM 1042 C C . HIS A 1 135 ? 6.542 15.934 -13.582 1.00 79.50 135 HIS A C 1
ATOM 1044 O O . HIS A 1 135 ? 7.349 16.332 -14.421 1.00 79.50 135 HIS A O 1
ATOM 1050 N N . GLU A 1 136 ? 6.538 14.695 -13.100 1.00 84.31 136 GLU A N 1
ATOM 1051 C CA . GLU A 1 136 ? 7.296 13.603 -13.705 1.00 84.31 136 GLU A CA 1
ATOM 1052 C C . GLU A 1 136 ? 6.382 12.783 -14.613 1.00 84.31 136 GLU A C 1
ATOM 1054 O O . GLU A 1 136 ? 5.196 12.587 -14.328 1.00 84.31 136 GLU A O 1
ATOM 1059 N N . MET A 1 137 ? 6.933 12.310 -15.729 1.00 90.50 137 MET A N 1
ATOM 1060 C CA . MET A 1 137 ? 6.187 11.470 -16.660 1.00 90.50 137 MET A CA 1
ATOM 1061 C C . MET A 1 137 ? 5.813 10.142 -15.993 1.00 90.50 137 MET A C 1
ATOM 1063 O O . MET A 1 137 ? 6.608 9.548 -15.261 1.00 90.50 137 MET A O 1
ATOM 1067 N N . LEU A 1 138 ? 4.623 9.619 -16.308 1.00 89.56 138 LEU A N 1
ATOM 1068 C CA . LEU A 1 138 ? 4.164 8.330 -15.777 1.00 89.56 138 LEU A CA 1
ATOM 1069 C C . LEU A 1 138 ? 5.153 7.197 -16.083 1.00 89.56 138 LEU A C 1
ATOM 1071 O O . LEU A 1 138 ? 5.363 6.333 -15.240 1.00 89.56 138 LEU A O 1
ATOM 1075 N N . ALA A 1 139 ? 5.793 7.223 -17.255 1.00 92.44 139 ALA A N 1
ATOM 1076 C CA . ALA A 1 139 ? 6.799 6.237 -17.640 1.00 92.44 139 ALA A CA 1
ATOM 1077 C C . ALA A 1 139 ? 8.002 6.217 -16.678 1.00 92.44 139 ALA A C 1
ATOM 1079 O O . ALA A 1 139 ? 8.471 5.143 -16.304 1.00 92.44 139 ALA A O 1
ATOM 1080 N N . GLU A 1 140 ? 8.470 7.382 -16.223 1.00 89.38 140 GLU A N 1
ATOM 1081 C CA . GLU A 1 140 ? 9.587 7.473 -15.276 1.00 89.38 140 GLU A CA 1
ATOM 1082 C C . GLU A 1 140 ? 9.189 6.956 -13.893 1.00 89.38 140 GLU A C 1
ATOM 1084 O O . GLU A 1 140 ? 9.920 6.166 -13.288 1.00 89.38 140 GLU A O 1
ATOM 1089 N N . ASN A 1 141 ? 7.993 7.329 -13.429 1.00 88.75 141 ASN A N 1
ATOM 1090 C CA . ASN A 1 141 ? 7.431 6.810 -12.184 1.00 88.75 141 ASN A CA 1
ATOM 1091 C C . ASN A 1 141 ? 7.234 5.293 -12.249 1.00 88.75 141 ASN A C 1
ATOM 1093 O O . ASN A 1 141 ? 7.604 4.582 -11.315 1.00 88.75 141 ASN A O 1
ATOM 1097 N N . TYR A 1 142 ? 6.715 4.780 -13.364 1.00 90.00 142 TYR A N 1
ATOM 1098 C CA . TYR A 1 142 ? 6.522 3.351 -13.568 1.00 90.00 142 TYR A CA 1
ATOM 1099 C C . TYR A 1 142 ? 7.850 2.602 -13.506 1.00 90.00 142 TYR A C 1
ATOM 1101 O O . TYR A 1 142 ? 7.979 1.666 -12.725 1.00 90.00 142 TYR A O 1
ATOM 1109 N N . ILE A 1 143 ? 8.875 3.037 -14.242 1.00 89.62 143 ILE A N 1
ATOM 1110 C CA . ILE A 1 143 ? 10.199 2.396 -14.218 1.00 89.62 143 ILE A CA 1
ATOM 1111 C C . ILE A 1 143 ? 10.795 2.419 -12.804 1.00 89.62 143 ILE A C 1
ATOM 1113 O O . ILE A 1 143 ? 11.353 1.419 -12.347 1.00 89.62 143 ILE A O 1
ATOM 1117 N N . MET A 1 144 ? 10.659 3.542 -12.094 1.00 87.19 144 MET A N 1
ATOM 1118 C CA . MET A 1 144 ? 11.222 3.713 -10.756 1.00 87.19 144 MET A CA 1
ATOM 1119 C C . MET A 1 144 ? 10.533 2.833 -9.704 1.00 87.19 144 MET A C 1
ATOM 1121 O O . MET A 1 144 ? 11.204 2.247 -8.847 1.00 87.19 144 MET A O 1
ATOM 1125 N N . TYR A 1 145 ? 9.205 2.731 -9.763 1.00 89.50 145 TYR A N 1
ATOM 1126 C CA . TYR A 1 145 ? 8.403 2.023 -8.765 1.00 89.50 145 TYR A CA 1
ATOM 1127 C C . TYR A 1 145 ? 7.938 0.633 -9.212 1.00 89.50 145 TYR A C 1
ATOM 1129 O 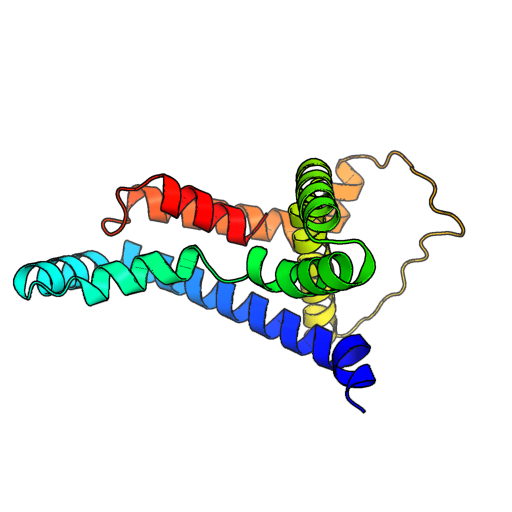O . TYR A 1 145 ? 7.296 -0.066 -8.432 1.00 89.50 145 TYR A O 1
ATOM 1137 N N . SER A 1 146 ? 8.293 0.185 -10.422 1.00 90.44 146 SER A N 1
ATOM 1138 C CA . SER A 1 146 ? 7.832 -1.091 -10.990 1.00 90.44 146 SER A CA 1
ATOM 1139 C C . SER A 1 146 ? 8.094 -2.261 -10.042 1.00 90.44 146 SER A C 1
ATOM 1141 O O . SER A 1 146 ? 7.175 -2.970 -9.642 1.00 90.44 146 SER A O 1
ATOM 1143 N N . ARG A 1 147 ? 9.345 -2.415 -9.597 1.00 88.00 147 ARG A N 1
ATOM 1144 C CA . ARG A 1 147 ? 9.759 -3.529 -8.727 1.00 88.00 147 ARG A CA 1
ATOM 1145 C C . ARG A 1 147 ? 9.369 -3.362 -7.263 1.00 88.00 147 ARG A C 1
ATOM 1147 O O . ARG A 1 147 ? 9.288 -4.351 -6.538 1.00 88.00 147 ARG A O 1
ATOM 1154 N N . SER A 1 148 ? 9.205 -2.125 -6.807 1.00 87.62 148 SER A N 1
ATOM 1155 C CA . SER A 1 148 ? 8.900 -1.845 -5.405 1.00 87.62 148 SER A CA 1
ATOM 1156 C C . SER A 1 148 ? 7.403 -1.864 -5.119 1.00 87.62 148 SER A C 1
ATOM 1158 O O . SER A 1 148 ? 7.050 -2.259 -4.015 1.00 87.62 148 SER A O 1
ATOM 1160 N N . HIS A 1 149 ? 6.561 -1.494 -6.092 1.00 88.81 149 HIS A N 1
ATOM 1161 C CA . HIS A 1 149 ? 5.112 -1.350 -5.929 1.00 88.81 149 HIS A CA 1
ATOM 1162 C C . HIS A 1 149 ? 4.341 -2.088 -7.019 1.00 88.81 149 HIS A C 1
ATOM 1164 O O . HIS A 1 149 ? 3.652 -3.041 -6.694 1.00 88.81 149 HIS A O 1
ATOM 1170 N N . PHE A 1 150 ? 4.479 -1.728 -8.301 1.00 88.88 150 PHE A N 1
ATOM 1171 C CA . PHE A 1 150 ? 3.563 -2.235 -9.340 1.00 88.88 150 PHE A CA 1
ATOM 1172 C C . PHE A 1 150 ? 3.541 -3.763 -9.467 1.00 88.88 150 PHE A C 1
ATOM 1174 O O . PHE A 1 150 ? 2.465 -4.348 -9.495 1.00 88.88 150 PHE A O 1
ATOM 1181 N N . VAL A 1 151 ? 4.702 -4.424 -9.524 1.00 90.69 151 VAL A N 1
ATOM 1182 C CA . VAL A 1 151 ? 4.773 -5.894 -9.635 1.00 90.69 151 VAL A CA 1
ATOM 1183 C C . VAL A 1 151 ? 4.140 -6.559 -8.414 1.00 90.69 151 VAL A C 1
ATOM 1185 O O . VAL A 1 151 ? 3.344 -7.478 -8.560 1.00 90.69 151 VAL A O 1
ATOM 1188 N N . LYS A 1 152 ? 4.449 -6.044 -7.222 1.00 88.00 152 LYS A N 1
ATOM 1189 C CA . LYS A 1 152 ? 3.921 -6.555 -5.956 1.00 88.00 152 LYS A CA 1
ATOM 1190 C C . LYS A 1 152 ? 2.418 -6.311 -5.811 1.00 88.00 152 LYS A C 1
ATOM 1192 O O . LYS A 1 152 ? 1.703 -7.179 -5.338 1.00 88.00 152 LYS A O 1
ATOM 1197 N N . GLY A 1 153 ? 1.936 -5.149 -6.243 1.00 86.00 153 GLY A N 1
ATOM 1198 C CA . GLY A 1 153 ? 0.516 -4.811 -6.252 1.00 86.00 153 GLY A CA 1
ATOM 1199 C C . GLY A 1 153 ? -0.263 -5.701 -7.215 1.00 86.00 153 GLY A C 1
ATOM 1200 O O . GLY A 1 153 ? -1.305 -6.225 -6.847 1.00 86.00 153 GLY A O 1
ATOM 1201 N N . MET A 1 154 ? 0.274 -5.957 -8.413 1.00 88.75 154 MET A N 1
ATOM 1202 C CA . MET A 1 154 ? -0.324 -6.899 -9.369 1.00 88.75 154 MET A CA 1
ATOM 1203 C C . MET A 1 154 ? -0.376 -8.328 -8.818 1.00 88.75 154 MET A C 1
ATOM 1205 O O . MET A 1 154 ? -1.388 -9.005 -8.964 1.00 88.75 154 MET A O 1
ATOM 1209 N N . GLU A 1 155 ? 0.698 -8.783 -8.177 1.00 88.94 155 GLU A N 1
ATOM 1210 C CA . GLU A 1 155 ? 0.771 -10.084 -7.508 1.00 88.94 155 GLU A CA 1
ATOM 1211 C C . GLU A 1 155 ? -0.310 -10.228 -6.424 1.00 88.94 155 GLU A C 1
ATOM 1213 O O . GLU A 1 155 ? -1.069 -11.197 -6.434 1.00 88.94 155 GLU A O 1
ATOM 1218 N N . LEU A 1 156 ? -0.435 -9.229 -5.546 1.00 83.56 156 LEU A N 1
ATOM 1219 C CA . LEU A 1 156 ? -1.456 -9.196 -4.500 1.00 83.56 156 LEU A CA 1
ATOM 1220 C C . LEU A 1 156 ? -2.875 -9.118 -5.076 1.00 83.56 156 LEU A C 1
ATOM 1222 O O . LEU A 1 156 ? -3.753 -9.851 -4.628 1.00 83.56 156 LEU A O 1
ATOM 1226 N N . MET A 1 157 ? -3.094 -8.296 -6.105 1.00 84.06 157 MET A N 1
ATOM 1227 C CA . MET A 1 157 ? -4.383 -8.181 -6.790 1.00 84.06 157 MET A CA 1
ATOM 1228 C C . MET A 1 157 ? -4.832 -9.532 -7.357 1.00 84.06 157 MET A C 1
ATOM 1230 O O . MET A 1 157 ? -5.985 -9.919 -7.189 1.00 84.06 157 MET A O 1
ATOM 1234 N N . VAL A 1 158 ? -3.921 -10.280 -7.987 1.00 86.94 158 VAL A N 1
ATOM 1235 C CA . VAL A 1 158 ? -4.220 -1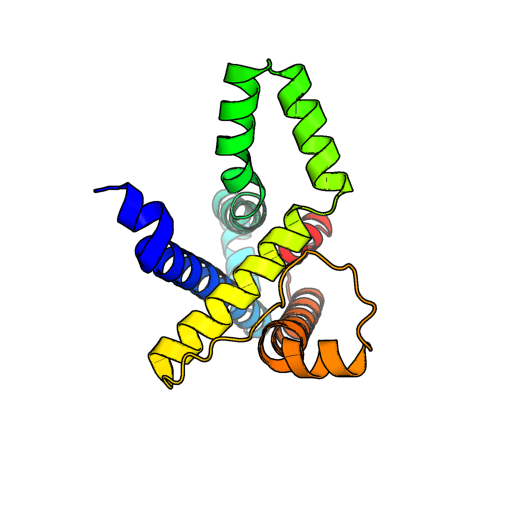1.621 -8.509 1.00 86.94 158 VAL A CA 1
ATOM 1236 C C . VAL A 1 158 ? -4.545 -12.595 -7.377 1.00 86.94 158 VAL A C 1
ATOM 1238 O O . VAL A 1 158 ? -5.528 -13.327 -7.480 1.00 86.94 158 VAL A O 1
ATOM 1241 N N . MET A 1 159 ? -3.772 -12.596 -6.285 1.00 84.12 159 MET A N 1
ATOM 1242 C CA . MET A 1 159 ? -4.075 -13.447 -5.125 1.00 84.12 159 MET A CA 1
ATOM 1243 C C . MET A 1 159 ? -5.446 -13.151 -4.543 1.00 84.12 159 MET A C 1
ATOM 1245 O O . MET A 1 159 ? -6.171 -14.076 -4.182 1.00 84.12 159 MET A O 1
ATOM 1249 N N . LEU A 1 160 ? -5.809 -11.875 -4.476 1.00 78.69 160 LEU A N 1
ATOM 1250 C CA . LEU A 1 160 ? -7.070 -11.462 -3.902 1.00 78.69 160 LEU A CA 1
ATOM 1251 C C . LEU A 1 160 ? -8.257 -11.831 -4.800 1.00 78.69 160 LEU A C 1
ATOM 1253 O O . LEU A 1 160 ? -9.242 -12.365 -4.301 1.00 78.69 160 LEU A O 1
ATOM 1257 N N . ILE A 1 161 ? -8.132 -11.664 -6.122 1.00 83.50 161 ILE A N 1
ATOM 1258 C CA . ILE A 1 161 ? -9.130 -12.149 -7.091 1.00 83.50 161 ILE A CA 1
ATOM 1259 C C . ILE A 1 161 ? -9.333 -13.660 -6.940 1.00 83.50 161 ILE A C 1
ATOM 1261 O O . ILE A 1 161 ? -10.462 -14.139 -6.913 1.00 83.50 161 ILE A O 1
ATOM 1265 N N . CYS A 1 162 ? -8.255 -14.429 -6.809 1.00 83.19 162 CYS A N 1
ATOM 1266 C CA . CYS A 1 162 ? -8.365 -15.864 -6.581 1.00 83.19 162 CYS A CA 1
ATOM 1267 C C . CYS A 1 162 ? -9.021 -16.193 -5.234 1.00 83.19 162 CYS A C 1
ATOM 1269 O O . CYS A 1 162 ? -9.868 -17.078 -5.185 1.00 83.19 162 CYS A O 1
ATOM 1271 N N . TYR A 1 163 ? -8.677 -15.479 -4.159 1.00 77.88 163 TYR A N 1
ATOM 1272 C CA . TYR A 1 163 ? -9.337 -15.649 -2.863 1.00 77.88 163 TYR A CA 1
ATOM 1273 C C . TYR A 1 163 ? -10.833 -15.311 -2.943 1.00 77.88 163 TYR A C 1
ATOM 1275 O O . TYR A 1 163 ? -11.645 -16.009 -2.352 1.00 77.88 163 TYR A O 1
ATOM 1283 N N . TRP A 1 164 ? -11.223 -14.305 -3.729 1.00 76.00 164 TRP A N 1
ATOM 1284 C CA . TRP A 1 164 ? -12.631 -13.986 -3.974 1.00 76.00 164 TRP A CA 1
ATOM 1285 C C . TRP A 1 164 ? -13.376 -15.105 -4.712 1.00 76.00 164 TRP A C 1
ATOM 1287 O O . TRP A 1 164 ? -14.530 -15.385 -4.407 1.00 76.00 164 TRP A O 1
ATOM 1297 N N . LEU A 1 165 ? -12.721 -15.757 -5.676 1.00 80.56 165 LEU A N 1
ATOM 1298 C CA . LEU A 1 165 ? -13.331 -16.825 -6.472 1.00 80.56 165 LEU A CA 1
ATOM 1299 C C . LEU A 1 165 ? -13.413 -18.170 -5.734 1.00 80.56 165 LEU A C 1
ATOM 1301 O O . LEU A 1 165 ? -14.336 -18.940 -5.993 1.00 80.56 165 LEU A O 1
ATOM 1305 N N . TYR A 1 166 ? -12.438 -18.478 -4.875 1.00 76.50 166 TYR A N 1
ATOM 1306 C CA . TYR A 1 166 ? -12.281 -19.802 -4.257 1.00 76.50 166 TYR A CA 1
ATOM 1307 C C . TYR A 1 166 ? -12.431 -19.810 -2.728 1.00 76.50 166 TYR A C 1
ATOM 1309 O O . TYR A 1 166 ? -12.430 -20.883 -2.130 1.00 76.50 166 TYR A O 1
ATOM 1317 N N . GLY A 1 167 ? -12.515 -18.655 -2.067 1.00 67.94 167 GLY A N 1
ATOM 1318 C CA . GLY A 1 167 ? -12.632 -18.557 -0.612 1.00 67.94 167 GLY A CA 1
ATOM 1319 C C . GLY A 1 167 ? -14.073 -18.725 -0.136 1.00 67.94 167 GLY A C 1
ATOM 1320 O O . GLY A 1 167 ? -14.928 -17.908 -0.458 1.00 67.94 167 GLY A O 1
ATOM 1321 N N . ASN A 1 168 ? -14.336 -19.743 0.689 1.00 61.62 168 ASN A N 1
ATOM 1322 C CA . ASN A 1 168 ? -15.666 -19.987 1.268 1.00 61.62 168 ASN A CA 1
ATOM 1323 C C . ASN A 1 168 ? -15.848 -19.421 2.691 1.00 61.62 168 ASN A C 1
ATOM 1325 O O . ASN A 1 168 ? -16.956 -19.445 3.221 1.00 61.62 168 ASN A O 1
ATOM 1329 N N . ALA A 1 169 ? -14.795 -18.913 3.348 1.00 56.03 169 ALA A N 1
ATOM 1330 C CA . ALA A 1 169 ? -14.893 -18.480 4.750 1.00 56.03 169 ALA A CA 1
ATOM 1331 C C . ALA A 1 169 ? -15.490 -17.079 4.964 1.00 56.03 169 ALA A C 1
ATOM 1333 O O . ALA A 1 169 ? -15.870 -16.749 6.090 1.00 56.03 169 ALA A O 1
ATOM 1334 N N . THR A 1 170 ? -15.575 -16.240 3.930 1.00 53.19 170 THR A N 1
ATOM 1335 C CA . THR A 1 170 ? -16.032 -14.848 4.064 1.00 53.19 170 THR A CA 1
ATOM 1336 C C . THR A 1 170 ? -16.957 -14.457 2.919 1.00 53.19 170 THR A C 1
ATOM 1338 O O . THR A 1 170 ? -16.492 -13.999 1.882 1.00 53.19 170 THR A O 1
ATOM 1341 N N . GLU A 1 171 ? -18.268 -14.588 3.134 1.00 50.97 171 GLU A N 1
ATOM 1342 C CA . GLU A 1 171 ? -19.306 -13.995 2.271 1.00 50.97 171 GLU A CA 1
ATOM 1343 C C . GLU A 1 171 ? -19.391 -12.459 2.424 1.00 50.97 171 GLU A C 1
ATOM 1345 O O . GLU A 1 171 ? -20.018 -11.782 1.611 1.00 50.97 171 GLU A O 1
ATOM 1350 N N . ASP A 1 172 ? -18.745 -11.882 3.447 1.00 53.84 172 ASP A N 1
ATOM 1351 C CA . ASP A 1 172 ? -18.818 -10.448 3.734 1.00 53.84 172 ASP A CA 1
ATOM 1352 C C . ASP A 1 172 ? -17.821 -9.628 2.901 1.00 53.84 172 ASP A C 1
ATOM 1354 O O . ASP A 1 172 ? -16.611 -9.612 3.154 1.00 53.84 172 ASP A O 1
ATOM 1358 N N . ALA A 1 173 ? -18.358 -8.848 1.959 1.00 53.91 173 ALA A N 1
ATOM 1359 C CA . ALA A 1 173 ? -17.620 -7.875 1.147 1.00 53.91 173 ALA A CA 1
ATOM 1360 C C . ALA A 1 173 ? -16.803 -6.874 1.991 1.00 53.91 173 ALA A C 1
ATOM 1362 O O . ALA A 1 173 ? -15.774 -6.373 1.544 1.00 53.91 173 ALA A O 1
ATOM 1363 N N . VAL A 1 174 ? -17.224 -6.614 3.233 1.00 51.34 174 VAL A N 1
ATOM 1364 C CA . VAL A 1 174 ? -16.529 -5.716 4.168 1.00 51.34 174 VAL A CA 1
ATOM 1365 C C . VAL A 1 174 ? -15.162 -6.271 4.570 1.00 51.34 174 VAL A C 1
ATOM 1367 O O . VAL A 1 174 ? -14.189 -5.525 4.583 1.00 51.34 174 VAL A O 1
ATOM 1370 N N . VAL A 1 175 ? -15.052 -7.576 4.836 1.00 56.41 175 VAL A N 1
ATOM 1371 C CA . VAL A 1 175 ? -13.770 -8.208 5.197 1.00 56.41 175 VAL A CA 1
ATOM 1372 C C . VAL A 1 175 ? -12.814 -8.187 4.005 1.00 56.41 175 VAL A C 1
ATOM 1374 O O . VAL A 1 175 ? -11.626 -7.929 4.169 1.00 56.41 175 VAL A O 1
ATOM 1377 N N . TYR A 1 176 ? -13.341 -8.370 2.794 1.00 58.53 176 TYR A N 1
ATOM 1378 C CA . TYR A 1 176 ? -12.568 -8.258 1.559 1.00 58.53 176 TYR A CA 1
ATOM 1379 C C . TYR A 1 176 ? -12.036 -6.833 1.325 1.00 58.53 176 TYR A C 1
ATOM 1381 O O . TYR A 1 176 ? -10.854 -6.660 1.032 1.00 58.53 176 TYR A O 1
ATOM 1389 N N . CYS A 1 177 ? -12.867 -5.803 1.527 1.00 54.06 177 CYS A N 1
ATOM 1390 C CA . CYS A 1 177 ? -12.437 -4.401 1.448 1.00 54.06 177 CYS A CA 1
ATOM 1391 C C . CYS A 1 177 ? -11.401 -4.042 2.523 1.00 54.06 177 CYS A C 1
ATOM 1393 O O . CYS A 1 177 ? -10.451 -3.318 2.249 1.00 54.06 177 CYS A O 1
ATOM 1395 N N . VAL A 1 178 ? -11.545 -4.576 3.735 1.00 55.41 178 VAL A N 1
ATOM 1396 C CA . VAL A 1 178 ? -10.573 -4.373 4.817 1.00 55.41 178 VAL A CA 1
ATOM 1397 C C . VAL A 1 178 ? -9.249 -5.095 4.535 1.00 55.41 178 VAL A C 1
ATOM 1399 O O . VAL A 1 178 ? -8.191 -4.587 4.897 1.00 55.41 178 VAL A O 1
ATOM 1402 N N . MET A 1 179 ? -9.279 -6.251 3.860 1.00 57.84 179 MET A N 1
ATOM 1403 C CA . MET A 1 179 ? -8.065 -6.927 3.389 1.00 57.84 179 MET A CA 1
ATOM 1404 C C . MET A 1 179 ? -7.372 -6.173 2.245 1.00 57.84 179 MET A C 1
ATOM 1406 O O . MET A 1 179 ? -6.142 -6.162 2.217 1.00 57.84 179 MET A O 1
ATOM 1410 N N . MET A 1 180 ? -8.125 -5.520 1.348 1.00 56.00 180 MET A N 1
ATOM 1411 C CA . MET A 1 180 ? -7.569 -4.592 0.346 1.00 56.00 180 MET A CA 1
ATOM 1412 C C . MET A 1 180 ? -6.826 -3.427 1.012 1.00 56.00 180 MET A C 1
ATOM 1414 O O . MET A 1 180 ? -5.688 -3.142 0.650 1.00 56.00 180 MET A O 1
ATOM 1418 N N . ASP A 1 181 ? -7.432 -2.821 2.038 1.00 52.38 181 ASP A N 1
ATOM 1419 C CA . ASP A 1 181 ? -6.867 -1.683 2.783 1.00 52.38 181 ASP A CA 1
ATOM 1420 C C . ASP A 1 181 ? -5.548 -2.020 3.509 1.00 52.38 181 ASP A C 1
ATOM 1422 O O . ASP A 1 181 ? -4.769 -1.134 3.839 1.00 52.38 181 ASP A O 1
ATOM 1426 N N . GLN A 1 182 ? -5.221 -3.305 3.719 1.00 53.41 182 GLN A N 1
ATOM 1427 C CA . GLN A 1 182 ? -3.942 -3.694 4.338 1.00 53.41 182 GLN A CA 1
ATOM 1428 C C . GLN A 1 182 ? -2.709 -3.385 3.464 1.00 53.41 182 GLN A C 1
ATOM 1430 O O . GLN A 1 182 ? -1.584 -3.514 3.956 1.00 53.41 182 GLN A O 1
ATOM 1435 N N . TRP A 1 183 ? -2.894 -3.029 2.187 1.00 47.44 183 TRP A N 1
ATOM 1436 C CA . TRP A 1 183 ? -1.806 -2.830 1.219 1.00 47.44 183 TRP A CA 1
ATOM 1437 C C . TRP A 1 183 ? -1.890 -1.558 0.377 1.00 47.44 183 TRP A C 1
ATOM 1439 O O . TRP A 1 183 ? -1.007 -1.356 -0.464 1.00 47.44 183 TRP A O 1
ATOM 1449 N N . GLU A 1 184 ? -2.885 -0.704 0.610 1.00 41.53 184 GLU A N 1
ATOM 1450 C CA . GLU A 1 184 ? -2.948 0.631 0.006 1.00 41.53 184 GLU A CA 1
ATOM 1451 C C . GLU A 1 184 ? -2.284 1.688 0.901 1.00 41.53 184 GLU A C 1
ATOM 1453 O O . GLU A 1 184 ? -1.471 2.455 0.337 1.00 41.53 184 GLU A O 1
#

Secondary structure (DSSP, 8-state):
-HHHHHHSHHHHHHHHHHHHHHHHHHHHHHHHHHTTHHHHHHHHHHHHT-HHHHHHHHHHHHSSSHHHHHHHHHHHHHHHH-HHHHHHHHHHHHHTTHHHHHHHHHHHHHHHHHHHHHH---------SS-------HHHHHHHHIIIIIHHHHHHHHHHHHHHHH--S---HHHHHHHHHT--

Radius of gyration: 19.98 Å; Cα contacts (8 Å, |Δi|>4): 97; chains: 1; bounding box: 45×52×43 Å

pLDDT: mean 76.6, std 13.15, range [41.53, 94.0]

Organism: NCBI:txid228776